Protein AF-A0AAV7EQZ8-F1 (afdb_monomer)

InterPro domains:
  IPR029159 Ribosome biogenesis protein C1orf109-like [PF15011] (2-193)
  IPR038985 OPENER-like [PTHR37904] (1-195)

Structure (mmCIF, N/CA/C/O backbone):
data_AF-A0AAV7EQZ8-F1
#
_entry.id   AF-A0AAV7EQZ8-F1
#
loop_
_atom_site.group_PDB
_atom_site.id
_atom_site.type_symbol
_atom_site.label_atom_id
_atom_site.label_alt_id
_atom_site.label_comp_id
_atom_site.label_asym_id
_atom_site.label_entity_id
_atom_site.label_seq_id
_atom_site.pdbx_PDB_ins_code
_atom_site.Cartn_x
_atom_site.Cartn_y
_atom_site.Cartn_z
_atom_site.occupancy
_atom_site.B_iso_or_equiv
_atom_site.auth_seq_id
_atom_site.auth_comp_id
_atom_site.auth_asym_id
_atom_site.auth_atom_id
_atom_site.pdbx_PDB_model_num
ATOM 1 N N . MET A 1 1 ? -20.258 2.803 28.885 1.00 78.12 1 MET A N 1
ATOM 2 C CA . MET A 1 1 ? -20.014 1.928 27.714 1.00 78.12 1 MET A CA 1
ATOM 3 C C . MET A 1 1 ? -20.169 2.683 26.400 1.00 78.12 1 MET A C 1
ATOM 5 O O . MET A 1 1 ? -19.216 2.752 25.640 1.00 78.12 1 MET A O 1
ATOM 9 N N . GLU A 1 2 ? -21.309 3.331 26.161 1.00 81.81 2 GLU A N 1
ATOM 10 C CA . GLU A 1 2 ? -21.593 4.059 24.914 1.00 81.81 2 GLU A CA 1
ATOM 11 C C . GLU A 1 2 ? -20.578 5.158 24.553 1.00 81.81 2 GLU A C 1
ATOM 13 O O . GLU A 1 2 ? -20.116 5.216 23.419 1.00 81.81 2 GLU A O 1
ATOM 18 N N . ALA A 1 3 ? -20.146 5.978 25.518 1.00 85.88 3 ALA A N 1
ATOM 19 C CA . ALA A 1 3 ? -19.122 7.000 25.273 1.00 85.88 3 ALA A CA 1
ATOM 20 C C . ALA A 1 3 ? -17.771 6.412 24.815 1.00 85.88 3 ALA A C 1
ATOM 22 O O . ALA A 1 3 ? -17.053 7.041 24.041 1.00 85.88 3 ALA A O 1
ATOM 23 N N . MET A 1 4 ? -17.425 5.199 25.267 1.00 86.75 4 MET A N 1
ATOM 24 C CA . MET A 1 4 ? -16.210 4.504 24.824 1.00 86.75 4 MET A CA 1
ATOM 25 C C . MET A 1 4 ? -16.363 4.007 23.387 1.00 86.75 4 MET A C 1
ATOM 27 O O . MET A 1 4 ? -15.468 4.220 22.576 1.00 86.75 4 MET A O 1
ATOM 31 N N . LEU A 1 5 ? -17.518 3.425 23.052 1.00 88.94 5 LEU A N 1
ATOM 32 C CA . LEU A 1 5 ? -17.816 2.974 21.692 1.00 88.94 5 LEU A CA 1
ATOM 33 C C . LEU A 1 5 ? -17.789 4.133 20.690 1.00 88.94 5 LEU A C 1
ATOM 35 O O . LEU A 1 5 ? -17.145 4.008 19.653 1.00 88.94 5 LEU A O 1
ATOM 39 N N . LYS A 1 6 ? -18.365 5.294 21.032 1.00 91.00 6 LYS A N 1
ATOM 40 C CA . LYS A 1 6 ? -18.286 6.501 20.188 1.00 91.00 6 LYS A CA 1
ATOM 41 C C . LYS A 1 6 ? -16.841 6.947 19.935 1.00 91.00 6 LYS A C 1
ATOM 43 O O . LYS A 1 6 ? -16.497 7.325 18.819 1.00 91.00 6 LYS A O 1
ATOM 48 N N . LYS A 1 7 ? -15.965 6.861 20.945 1.00 92.19 7 LYS A N 1
ATOM 49 C CA . LYS A 1 7 ? -14.531 7.162 20.779 1.00 92.19 7 LYS A CA 1
ATOM 50 C C . LYS A 1 7 ? -13.831 6.169 19.850 1.00 92.19 7 LYS A C 1
ATOM 52 O O . LYS A 1 7 ? -13.013 6.592 19.037 1.00 92.19 7 LYS A O 1
ATOM 57 N N . PHE A 1 8 ? -14.149 4.878 19.941 1.00 93.81 8 PHE A N 1
ATOM 58 C CA . PHE A 1 8 ? -13.626 3.886 18.998 1.00 93.81 8 PHE A CA 1
ATOM 59 C C . PHE A 1 8 ? -14.150 4.129 17.585 1.00 93.81 8 PHE A C 1
ATOM 61 O O . PHE A 1 8 ? -13.352 4.190 16.660 1.00 93.81 8 PHE A O 1
ATOM 68 N N . GLN A 1 9 ? -15.446 4.377 17.407 1.00 94.25 9 GLN A N 1
ATOM 69 C CA . GLN A 1 9 ? -16.013 4.732 16.105 1.00 94.25 9 GLN A CA 1
ATOM 70 C C . GLN A 1 9 ? -15.302 5.939 15.477 1.00 94.25 9 GLN A C 1
ATOM 72 O O . GLN A 1 9 ? -14.973 5.900 14.295 1.00 94.25 9 GLN A O 1
ATOM 77 N N . GLN A 1 10 ? -14.975 6.974 16.257 1.00 95.50 10 GLN A N 1
ATOM 78 C CA . GLN A 1 10 ? -14.187 8.101 15.748 1.00 95.50 10 GLN A CA 1
ATOM 79 C C . GLN A 1 10 ? -12.792 7.671 15.269 1.00 95.50 10 GLN A C 1
ATOM 81 O O . GLN A 1 10 ? -12.349 8.099 14.208 1.00 95.50 10 GLN A O 1
ATOM 86 N N . LYS A 1 11 ? -12.113 6.791 16.014 1.00 96.44 11 LYS A N 1
ATOM 87 C CA . LYS A 1 11 ? -10.819 6.223 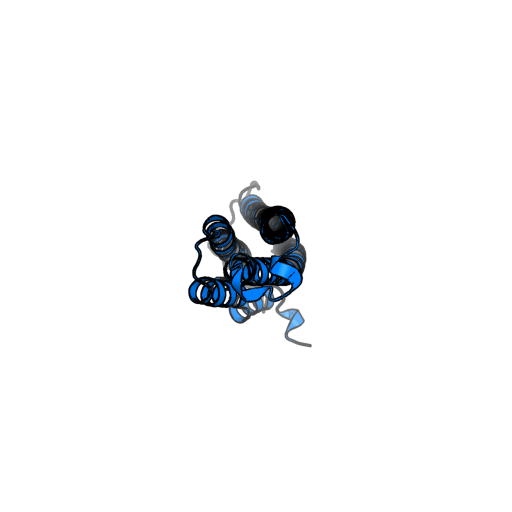15.604 1.00 96.44 11 LYS A CA 1
ATOM 88 C C . LYS A 1 11 ? -10.922 5.426 14.304 1.00 96.44 11 LYS A C 1
ATOM 90 O O . LYS A 1 11 ? -10.053 5.563 13.452 1.00 96.44 11 LYS A O 1
ATOM 95 N N . TYR A 1 12 ? -11.987 4.648 14.128 1.00 97.44 12 TYR A N 1
ATOM 96 C CA . TYR A 1 12 ? -12.233 3.914 12.886 1.00 97.44 12 TYR A CA 1
ATOM 97 C C . TYR A 1 12 ? -12.549 4.832 11.702 1.00 97.44 12 TYR A C 1
ATOM 99 O O . TYR A 1 12 ? -12.144 4.520 10.587 1.00 97.44 12 TYR A O 1
ATOM 107 N N . ARG A 1 13 ? -13.211 5.978 11.917 1.00 96.88 13 ARG A N 1
ATOM 108 C CA . ARG A 1 13 ? -13.387 6.990 10.858 1.00 96.88 13 ARG A CA 1
ATOM 109 C C . ARG A 1 13 ? -12.034 7.516 10.379 1.00 96.88 13 ARG A C 1
ATOM 111 O O . ARG A 1 13 ? -11.777 7.500 9.183 1.00 96.88 13 ARG A O 1
ATOM 118 N N . THR A 1 14 ? -11.140 7.865 11.305 1.00 97.56 14 THR A N 1
ATOM 119 C CA . THR A 1 14 ? -9.769 8.273 10.957 1.00 97.56 14 THR A CA 1
ATOM 120 C C . THR A 1 14 ? -8.987 7.141 10.285 1.00 97.56 14 THR A C 1
ATOM 122 O O . THR A 1 14 ? -8.304 7.381 9.299 1.00 97.56 14 THR A O 1
ATOM 125 N N . ALA A 1 15 ? -9.120 5.893 10.750 1.00 97.62 15 ALA A N 1
ATOM 126 C CA . ALA A 1 15 ? -8.489 4.750 10.088 1.00 97.62 15 ALA A CA 1
ATOM 127 C C . ALA A 1 15 ? -8.983 4.588 8.639 1.00 97.62 15 ALA A C 1
ATOM 129 O O . ALA A 1 15 ? -8.170 4.387 7.745 1.00 97.62 15 ALA A O 1
ATOM 130 N N . ARG A 1 16 ? -10.290 4.753 8.385 1.00 97.31 16 ARG A N 1
ATOM 131 C CA . ARG A 1 16 ? -10.865 4.723 7.030 1.00 97.31 16 ARG A CA 1
ATOM 132 C C . ARG A 1 16 ? -10.288 5.821 6.134 1.00 97.31 16 ARG A C 1
ATOM 134 O O . ARG A 1 16 ? -10.002 5.560 4.974 1.00 97.31 16 ARG A O 1
ATOM 141 N N . GLU A 1 17 ? -10.084 7.029 6.655 1.00 97.81 17 GLU A N 1
ATOM 142 C CA . GLU A 1 17 ? -9.442 8.116 5.900 1.00 97.81 17 GLU A CA 1
ATOM 143 C C . GLU A 1 17 ? -8.003 7.764 5.497 1.00 97.81 17 GLU A C 1
ATOM 145 O O . GLU A 1 17 ? -7.608 8.002 4.356 1.00 97.81 17 GLU A O 1
ATOM 150 N N . GLU A 1 18 ? -7.227 7.158 6.399 1.00 98.19 18 GLU A N 1
ATOM 151 C CA . GLU A 1 18 ? -5.872 6.696 6.076 1.00 98.19 18 GLU A CA 1
ATOM 152 C C . GLU A 1 18 ? -5.881 5.554 5.050 1.00 98.19 18 GLU A C 1
ATOM 154 O O . GLU A 1 18 ? -5.012 5.500 4.185 1.00 98.19 18 GLU A O 1
ATOM 159 N N . MET A 1 19 ? -6.885 4.676 5.089 1.00 96.75 19 MET A N 1
ATOM 160 C CA . MET A 1 19 ? -7.063 3.615 4.091 1.00 96.75 19 MET A CA 1
ATOM 161 C C . MET A 1 19 ? -7.460 4.165 2.715 1.00 96.75 19 MET A C 1
ATOM 163 O O . MET A 1 19 ? -6.956 3.699 1.701 1.00 96.75 19 MET A O 1
ATOM 167 N N . ASN A 1 20 ? -8.274 5.217 2.653 1.00 97.38 20 ASN A N 1
ATOM 168 C CA . ASN A 1 20 ? -8.563 5.876 1.377 1.00 97.38 20 ASN A CA 1
ATOM 169 C C . ASN A 1 20 ? -7.283 6.467 0.757 1.00 97.38 20 ASN A C 1
ATOM 171 O O . ASN A 1 20 ? -7.032 6.310 -0.435 1.00 97.38 20 ASN A O 1
ATOM 175 N N . ARG A 1 21 ? -6.422 7.087 1.578 1.00 98.19 21 ARG A N 1
ATOM 176 C CA . ARG A 1 21 ? -5.098 7.556 1.128 1.00 98.19 21 ARG A CA 1
ATOM 177 C C . ARG A 1 21 ? -4.193 6.403 0.702 1.00 98.19 21 ARG A C 1
ATOM 179 O O . ARG A 1 21 ? -3.374 6.568 -0.199 1.00 98.19 21 ARG A O 1
ATOM 186 N N . TRP A 1 22 ? -4.317 5.244 1.345 1.00 98.50 22 TRP A N 1
ATOM 187 C CA . TRP A 1 22 ? -3.591 4.043 0.945 1.00 98.50 22 TRP A CA 1
ATOM 188 C C . TRP A 1 22 ? -3.954 3.636 -0.484 1.00 98.50 22 TRP A C 1
ATOM 190 O O . TRP A 1 22 ? -3.052 3.378 -1.277 1.00 98.50 22 TRP A O 1
ATOM 200 N N . ASP A 1 23 ? -5.239 3.644 -0.841 1.00 97.69 23 ASP A N 1
ATOM 201 C CA . ASP A 1 23 ? -5.707 3.292 -2.188 1.00 97.69 23 ASP A CA 1
ATOM 202 C C . ASP A 1 23 ? -5.213 4.276 -3.267 1.00 97.69 23 ASP A C 1
ATOM 204 O O . ASP A 1 23 ? -4.831 3.875 -4.376 1.00 97.69 23 ASP A O 1
ATOM 208 N N . GLU A 1 24 ? -5.144 5.568 -2.933 1.00 98.06 24 GLU A N 1
ATOM 209 C CA . GLU A 1 24 ? -4.545 6.593 -3.797 1.00 98.06 24 GLU A CA 1
ATOM 210 C C . GLU A 1 24 ? -3.053 6.310 -4.042 1.00 98.06 24 GLU A C 1
ATOM 212 O O . GLU A 1 24 ? -2.596 6.269 -5.192 1.00 98.06 24 GLU A O 1
ATOM 217 N N . LEU A 1 25 ? -2.295 6.048 -2.969 1.00 98.38 25 LEU A N 1
ATOM 218 C CA . LEU A 1 25 ? -0.878 5.696 -3.062 1.00 98.38 25 LEU A CA 1
ATOM 219 C C . LEU A 1 25 ? -0.661 4.376 -3.803 1.00 98.38 25 LEU A C 1
ATOM 221 O O . LEU A 1 25 ? 0.289 4.274 -4.573 1.00 98.38 25 LEU A O 1
ATOM 225 N N . GLN A 1 26 ? -1.542 3.391 -3.627 1.00 98.12 26 GLN A N 1
ATOM 226 C CA . GLN A 1 26 ? -1.501 2.108 -4.327 1.00 98.12 26 GLN A CA 1
ATOM 227 C C . GLN A 1 26 ? -1.623 2.290 -5.835 1.00 98.12 26 GLN A C 1
ATOM 229 O O . GLN A 1 26 ? -0.812 1.759 -6.595 1.00 98.12 26 GLN A O 1
ATOM 234 N N . THR A 1 27 ? -2.576 3.105 -6.277 1.00 97.88 27 THR A N 1
ATOM 235 C CA . THR A 1 27 ? -2.748 3.407 -7.701 1.00 97.88 27 THR A CA 1
ATOM 236 C C . THR A 1 27 ? -1.502 4.082 -8.282 1.00 97.88 27 THR A C 1
ATOM 238 O O . THR A 1 27 ? -1.015 3.707 -9.354 1.00 97.88 27 THR A O 1
ATOM 241 N N . GLN A 1 28 ? -0.940 5.056 -7.560 1.00 97.88 28 GLN A N 1
ATOM 242 C CA . GLN A 1 28 ? 0.291 5.732 -7.966 1.00 97.88 28 GLN A CA 1
ATOM 243 C C . GLN A 1 28 ? 1.489 4.772 -8.008 1.00 97.88 28 GLN A C 1
ATOM 245 O O . GLN A 1 28 ? 2.266 4.799 -8.967 1.00 97.88 28 GLN A O 1
ATOM 250 N N . PHE A 1 29 ? 1.626 3.926 -6.991 1.00 98.06 29 PHE A N 1
ATOM 251 C CA . PHE A 1 29 ? 2.724 2.983 -6.833 1.00 98.06 29 PHE A CA 1
ATOM 252 C C . PHE A 1 29 ? 2.780 1.973 -7.978 1.00 98.06 29 PHE A C 1
ATOM 254 O O . PHE A 1 29 ? 3.826 1.816 -8.606 1.00 98.06 29 PHE A O 1
ATOM 261 N N . LEU A 1 30 ? 1.646 1.354 -8.323 1.00 97.69 30 LEU A N 1
ATOM 262 C CA . LEU A 1 30 ? 1.570 0.403 -9.437 1.00 97.69 30 LEU A CA 1
ATOM 263 C C . LEU A 1 30 ? 1.955 1.061 -10.768 1.00 97.69 30 LEU A C 1
ATOM 265 O O . LEU A 1 30 ? 2.727 0.501 -11.548 1.00 97.69 30 LEU A O 1
ATOM 269 N N . LYS A 1 31 ? 1.505 2.301 -11.002 1.00 97.06 31 LYS A N 1
ATOM 270 C CA . LYS A 1 31 ? 1.894 3.072 -12.190 1.00 97.06 31 LYS A CA 1
ATOM 271 C C . LYS A 1 31 ? 3.400 3.336 -12.233 1.00 97.06 31 LYS A C 1
ATOM 273 O O . LYS A 1 31 ? 4.018 3.173 -13.284 1.00 97.06 31 LYS A O 1
ATOM 278 N N . GLN A 1 32 ? 4.000 3.757 -11.119 1.00 95.75 32 GLN A N 1
ATOM 279 C CA . GLN A 1 32 ? 5.449 3.969 -11.032 1.00 95.75 32 GLN A CA 1
ATOM 280 C C . GLN A 1 32 ? 6.207 2.666 -11.299 1.00 95.75 32 GLN A C 1
ATOM 282 O O . GLN A 1 32 ? 7.146 2.664 -12.091 1.00 95.75 32 GLN A O 1
ATOM 287 N N . PHE A 1 33 ? 5.768 1.563 -10.693 1.00 95.19 33 PHE A N 1
ATOM 288 C CA . PHE A 1 33 ? 6.379 0.249 -10.850 1.00 95.19 33 PHE A CA 1
ATOM 289 C C . PHE A 1 33 ? 6.347 -0.222 -12.312 1.00 95.19 33 PHE A C 1
ATOM 291 O O . PHE A 1 33 ? 7.383 -0.590 -12.867 1.00 95.19 33 PHE A O 1
ATOM 298 N N . MET A 1 34 ? 5.192 -0.125 -12.979 1.00 94.12 34 MET A N 1
ATOM 299 C CA . MET A 1 34 ? 5.060 -0.480 -14.398 1.00 94.12 34 MET A CA 1
ATOM 300 C C . MET A 1 34 ? 5.885 0.411 -15.319 1.00 94.12 34 MET A C 1
ATOM 302 O O . MET A 1 34 ? 6.477 -0.074 -16.285 1.00 94.12 34 MET A O 1
ATOM 306 N N . ASN A 1 35 ? 5.965 1.709 -15.025 1.00 94.31 35 ASN A N 1
ATOM 307 C CA . ASN A 1 35 ? 6.809 2.618 -15.792 1.00 94.31 35 ASN A CA 1
ATOM 308 C C . ASN A 1 35 ? 8.292 2.254 -15.649 1.00 94.31 35 ASN A C 1
ATOM 310 O O . ASN A 1 35 ? 9.016 2.252 -16.645 1.00 94.31 35 ASN A O 1
ATOM 314 N N . THR A 1 36 ? 8.735 1.903 -14.439 1.00 93.69 36 THR A N 1
ATOM 315 C CA . THR A 1 36 ? 10.098 1.418 -14.188 1.00 93.69 36 THR A CA 1
ATOM 316 C C . THR A 1 36 ? 10.380 0.147 -14.980 1.00 93.69 36 THR A C 1
ATOM 318 O O . THR A 1 36 ? 11.377 0.097 -15.700 1.00 93.69 36 THR A O 1
ATOM 321 N N . LEU A 1 37 ? 9.471 -0.832 -14.934 1.00 92.44 37 LEU A N 1
ATOM 322 C CA . LEU A 1 37 ? 9.559 -2.054 -15.733 1.00 92.44 37 LEU A CA 1
ATOM 323 C C . LEU A 1 37 ? 9.701 -1.738 -17.231 1.00 92.44 37 LEU A C 1
ATOM 325 O O . LEU A 1 37 ? 10.649 -2.188 -17.867 1.00 92.44 37 LEU A O 1
ATOM 329 N N . SER A 1 38 ? 8.822 -0.897 -17.781 1.00 92.75 38 SER A N 1
ATOM 330 C CA . SER A 1 38 ? 8.849 -0.522 -19.201 1.00 92.75 38 SER A CA 1
ATOM 331 C C . SER A 1 38 ? 10.154 0.165 -19.619 1.00 92.75 38 SER A C 1
ATOM 333 O O . SER A 1 38 ? 10.611 0.014 -20.755 1.00 92.75 38 SER A O 1
ATOM 335 N N . VAL A 1 39 ? 10.779 0.949 -18.735 1.00 93.31 39 VAL A N 1
ATOM 336 C CA . VAL A 1 39 ? 12.101 1.517 -19.021 1.00 93.31 39 VAL A CA 1
ATOM 337 C C . VAL A 1 39 ? 13.171 0.426 -19.010 1.00 93.31 39 VAL A C 1
ATOM 339 O O . VAL A 1 39 ? 13.931 0.348 -19.973 1.00 93.31 39 VAL A O 1
ATOM 342 N N . ILE A 1 40 ? 13.203 -0.435 -17.985 1.00 91.38 40 ILE A N 1
ATOM 343 C CA . ILE A 1 40 ? 14.183 -1.528 -17.868 1.00 91.38 40 ILE A CA 1
ATOM 344 C C . ILE A 1 40 ? 14.125 -2.453 -19.091 1.00 91.38 40 ILE A C 1
ATOM 346 O O . ILE A 1 40 ? 15.163 -2.748 -19.678 1.00 91.38 40 ILE A O 1
ATOM 350 N N . GLU A 1 41 ? 12.929 -2.841 -19.538 1.00 91.12 41 GLU A N 1
ATOM 351 C CA . GLU A 1 41 ? 12.744 -3.718 -20.705 1.00 91.12 41 GLU A CA 1
ATOM 352 C C . GLU A 1 41 ? 13.255 -3.118 -22.017 1.00 91.12 41 GLU A C 1
ATOM 354 O O . GLU A 1 41 ? 13.654 -3.850 -22.923 1.00 91.12 41 GLU A O 1
ATOM 359 N N . ARG A 1 42 ? 13.267 -1.787 -22.139 1.00 91.25 42 ARG A N 1
ATOM 360 C CA . ARG A 1 42 ? 13.768 -1.104 -23.338 1.00 91.25 42 ARG A CA 1
ATOM 361 C C . ARG A 1 42 ? 15.285 -0.964 -23.352 1.00 91.25 42 ARG A C 1
ATOM 363 O O . ARG A 1 42 ? 15.846 -0.758 -24.427 1.00 91.25 42 ARG A O 1
ATOM 370 N N . LEU A 1 43 ? 15.959 -1.074 -22.204 1.00 91.69 43 LEU A N 1
ATOM 371 C CA . LEU A 1 43 ? 17.410 -0.875 -22.120 1.00 91.69 43 LEU A CA 1
ATOM 372 C C . LEU A 1 43 ? 18.208 -1.811 -23.039 1.00 91.69 43 LEU A C 1
ATOM 374 O O . LEU A 1 43 ? 19.078 -1.295 -23.740 1.00 91.69 43 LEU A O 1
ATOM 378 N N . PRO A 1 44 ? 17.934 -3.131 -23.119 1.00 90.00 44 PRO A N 1
ATOM 379 C CA . PRO A 1 44 ? 18.682 -4.017 -24.010 1.00 90.00 44 PRO A CA 1
ATOM 380 C C . PRO A 1 44 ? 18.506 -3.641 -25.485 1.00 90.00 44 PRO A C 1
ATOM 382 O O . PRO A 1 44 ? 19.478 -3.598 -26.233 1.00 90.00 44 PRO A O 1
ATOM 385 N N . VAL A 1 45 ? 17.278 -3.292 -25.885 1.00 91.06 45 VAL A N 1
ATOM 386 C CA . VAL A 1 45 ? 16.951 -2.893 -27.264 1.00 91.06 45 VAL A CA 1
ATOM 387 C C . VAL A 1 45 ? 17.666 -1.596 -27.636 1.00 91.06 45 VAL A C 1
ATOM 389 O O . VAL A 1 45 ? 18.254 -1.498 -28.710 1.00 91.06 45 VAL A O 1
ATOM 392 N N . LEU A 1 46 ? 17.663 -0.611 -26.736 1.00 91.75 46 LEU A N 1
ATOM 393 C CA . LEU A 1 46 ? 18.371 0.652 -26.934 1.00 91.75 46 LEU A CA 1
ATOM 394 C C . LEU A 1 46 ? 19.895 0.487 -26.840 1.00 91.75 46 LEU A C 1
ATOM 396 O O . LEU A 1 46 ? 20.628 1.277 -27.424 1.00 91.75 46 LEU A O 1
ATOM 400 N N . GLY A 1 47 ? 20.399 -0.519 -26.132 1.00 90.12 47 GLY A N 1
ATOM 401 C CA . GLY A 1 47 ? 21.831 -0.808 -26.070 1.00 90.12 47 GLY A CA 1
ATOM 402 C C . GLY A 1 47 ? 22.389 -1.412 -27.359 1.00 90.12 47 GLY A C 1
ATOM 403 O O . GLY A 1 47 ? 23.570 -1.227 -27.659 1.00 90.12 47 GLY A O 1
ATOM 404 N N . ASP A 1 48 ? 21.556 -2.100 -28.140 1.00 91.50 48 ASP A N 1
ATOM 405 C CA . ASP A 1 48 ? 21.986 -2.770 -29.364 1.00 91.50 48 ASP A CA 1
ATOM 406 C C . ASP A 1 48 ? 22.039 -1.805 -30.560 1.00 91.50 48 ASP A C 1
ATOM 408 O O . ASP A 1 48 ? 21.025 -1.349 -31.092 1.00 91.50 48 ASP A O 1
ATOM 412 N N . LYS A 1 49 ? 23.265 -1.526 -31.018 1.00 86.44 49 LYS A N 1
ATOM 413 C CA . LYS A 1 49 ? 23.560 -0.644 -32.157 1.00 86.44 49 LYS A CA 1
ATOM 414 C C . LYS A 1 49 ? 22.917 -1.110 -33.469 1.00 86.44 49 LYS A C 1
ATOM 416 O O . LYS A 1 49 ? 22.685 -0.275 -34.344 1.00 86.44 49 LYS A O 1
ATOM 421 N N . ASN A 1 50 ? 22.595 -2.396 -33.604 1.00 89.50 50 ASN A N 1
ATOM 422 C CA . ASN A 1 50 ? 21.953 -2.934 -34.803 1.00 89.50 50 ASN A CA 1
ATOM 423 C C . ASN A 1 50 ? 20.513 -2.427 -34.972 1.00 89.50 50 ASN A C 1
ATOM 425 O O . ASN A 1 50 ? 20.029 -2.322 -36.097 1.00 89.50 50 ASN A O 1
ATOM 429 N N . ASN A 1 51 ? 19.862 -2.009 -33.882 1.00 90.94 51 ASN A N 1
ATOM 430 C CA . ASN A 1 51 ? 18.483 -1.513 -33.903 1.00 90.94 51 ASN A CA 1
ATOM 431 C C . ASN A 1 51 ? 18.339 -0.086 -34.462 1.00 90.94 51 ASN A C 1
ATOM 433 O O . ASN A 1 51 ? 17.227 0.426 -34.570 1.00 90.94 51 ASN A O 1
ATOM 437 N N . TYR A 1 52 ? 19.444 0.574 -34.823 1.00 89.25 52 TYR A N 1
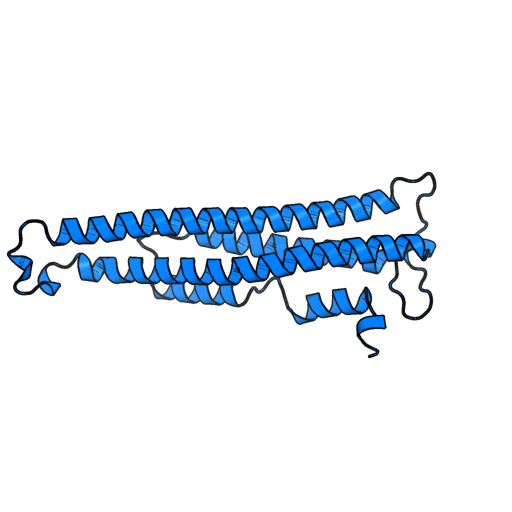ATOM 438 C CA . TYR A 1 52 ? 19.455 1.995 -35.181 1.00 89.25 52 TYR A CA 1
ATOM 439 C C . TYR A 1 52 ? 19.452 2.278 -36.687 1.00 89.25 52 TYR A C 1
ATOM 441 O O . TYR A 1 52 ? 19.224 3.421 -37.088 1.00 89.25 52 TYR A O 1
ATOM 449 N N . GLY A 1 53 ? 19.709 1.279 -37.538 1.00 89.06 53 GLY A N 1
ATOM 450 C CA . GLY A 1 53 ? 19.756 1.461 -38.992 1.00 89.06 53 GLY A CA 1
ATOM 451 C C . GLY A 1 53 ? 20.633 2.653 -39.407 1.00 89.06 53 GLY A C 1
ATOM 452 O O . GLY A 1 53 ? 21.794 2.758 -39.015 1.00 89.06 53 GLY A O 1
ATOM 453 N N . GLY A 1 54 ? 20.068 3.598 -40.166 1.00 88.81 54 GLY A N 1
ATOM 454 C CA . GLY A 1 54 ? 20.775 4.811 -40.599 1.00 88.81 54 GLY A CA 1
ATOM 455 C C . GLY A 1 54 ? 21.271 5.711 -39.456 1.00 88.81 54 GLY A C 1
ATOM 456 O O . GLY A 1 54 ? 22.277 6.401 -39.627 1.00 88.81 54 GLY A O 1
ATOM 457 N N . LEU A 1 55 ? 20.628 5.663 -38.280 1.00 87.94 55 LEU A N 1
ATOM 458 C CA . LEU A 1 55 ? 21.023 6.436 -37.097 1.00 87.94 55 LEU A CA 1
ATOM 459 C C . LEU A 1 55 ? 22.306 5.906 -36.448 1.00 87.94 55 LEU A C 1
ATOM 461 O O . LEU A 1 55 ? 22.944 6.647 -35.709 1.00 87.94 55 LEU A O 1
ATOM 465 N N . ALA A 1 56 ? 22.741 4.677 -36.758 1.00 87.06 56 ALA A N 1
ATOM 466 C CA . ALA A 1 56 ? 23.991 4.117 -36.235 1.00 87.06 56 ALA A CA 1
ATOM 467 C C . ALA A 1 56 ? 25.232 4.944 -36.630 1.00 87.06 56 ALA A C 1
ATOM 469 O O . ALA A 1 56 ? 26.274 4.849 -35.984 1.00 87.06 56 ALA A O 1
ATOM 470 N N . LYS A 1 57 ? 25.119 5.776 -37.677 1.00 87.88 57 LYS A N 1
ATOM 471 C CA . LYS A 1 57 ? 26.168 6.701 -38.130 1.00 87.88 57 LYS A CA 1
ATOM 472 C C . LYS A 1 57 ? 26.285 7.960 -37.267 1.00 87.88 57 LYS A C 1
ATOM 474 O O . LYS A 1 57 ? 27.278 8.671 -37.388 1.00 87.88 57 LYS A O 1
ATOM 479 N N . VAL A 1 58 ? 25.292 8.257 -36.425 1.00 90.75 58 VAL A N 1
ATOM 480 C CA . VAL A 1 58 ? 25.308 9.415 -35.525 1.00 90.75 58 VAL A CA 1
ATOM 481 C C . VAL A 1 58 ? 26.229 9.107 -34.337 1.00 90.75 58 VAL A C 1
ATOM 483 O O . VAL A 1 58 ? 25.931 8.194 -33.558 1.00 90.75 58 VAL A O 1
ATOM 486 N N . PRO A 1 59 ? 27.341 9.845 -34.155 1.00 89.88 59 PRO A N 1
ATOM 487 C CA . PRO A 1 59 ? 28.269 9.582 -33.062 1.00 89.88 59 PRO A CA 1
ATOM 488 C C . PRO A 1 59 ? 27.583 9.696 -31.698 1.00 89.88 59 PRO A C 1
ATOM 490 O O . PRO A 1 59 ? 26.912 10.681 -31.403 1.00 89.88 59 PRO A O 1
ATOM 493 N N . GLY A 1 60 ? 27.753 8.678 -30.851 1.00 90.31 60 GLY A N 1
ATOM 494 C CA . GLY A 1 60 ? 27.280 8.703 -29.464 1.00 90.31 60 GLY A CA 1
ATOM 495 C C . GLY A 1 60 ? 25.770 8.522 -29.253 1.00 90.31 60 GLY A C 1
ATOM 496 O O . GLY A 1 60 ? 25.339 8.575 -28.103 1.00 90.31 60 GLY A O 1
ATOM 497 N N . ILE A 1 61 ? 24.973 8.257 -30.299 1.00 90.62 61 ILE A N 1
ATOM 498 C CA . ILE A 1 61 ? 23.503 8.140 -30.198 1.00 90.62 61 ILE A CA 1
ATOM 499 C C . ILE A 1 61 ? 23.043 7.122 -29.142 1.00 90.62 61 ILE A C 1
ATOM 501 O O . ILE A 1 61 ? 22.177 7.426 -28.324 1.00 90.62 61 ILE A O 1
ATOM 505 N N . THR A 1 62 ? 23.675 5.946 -29.096 1.00 92.00 62 THR A N 1
ATOM 506 C CA . THR A 1 62 ? 23.381 4.891 -28.114 1.00 92.00 62 THR A CA 1
ATOM 507 C C . THR A 1 62 ? 23.619 5.376 -26.685 1.00 92.00 62 THR A C 1
ATOM 509 O O . THR A 1 62 ? 22.754 5.226 -25.828 1.00 92.00 62 THR A O 1
ATOM 512 N N . ASN A 1 63 ? 24.766 6.014 -26.432 1.00 92.50 63 ASN A N 1
ATOM 513 C CA . ASN A 1 63 ? 25.117 6.511 -25.100 1.00 92.50 63 ASN A CA 1
ATOM 514 C C . ASN A 1 63 ? 24.172 7.633 -24.660 1.00 92.50 63 ASN A C 1
ATOM 516 O O . ASN A 1 63 ? 23.752 7.657 -23.507 1.00 92.50 63 ASN A O 1
ATOM 520 N N . ALA A 1 64 ? 23.800 8.531 -25.577 1.00 93.25 64 ALA A N 1
ATOM 521 C CA . ALA A 1 64 ? 22.853 9.604 -25.295 1.00 93.25 64 ALA A CA 1
ATOM 522 C C . ALA A 1 64 ? 21.469 9.054 -24.908 1.00 93.25 64 ALA A C 1
ATOM 524 O O . ALA A 1 64 ? 20.883 9.492 -23.918 1.00 93.25 64 ALA A O 1
ATOM 525 N N . LEU A 1 65 ? 20.961 8.060 -25.645 1.00 93.44 65 LEU A N 1
ATOM 526 C CA . LEU A 1 65 ? 19.661 7.447 -25.364 1.00 93.44 65 LEU A CA 1
ATOM 527 C C . LEU A 1 65 ? 19.661 6.646 -24.065 1.00 93.44 65 LEU A C 1
ATOM 529 O O . LEU A 1 65 ? 18.748 6.814 -23.257 1.00 93.44 65 LEU A O 1
ATOM 533 N N . LEU A 1 66 ? 20.685 5.821 -23.831 1.00 94.12 66 LEU A N 1
ATOM 534 C CA . LEU A 1 66 ? 20.835 5.104 -22.565 1.00 94.12 66 LEU A CA 1
ATOM 535 C C . LEU A 1 66 ? 20.946 6.081 -21.391 1.00 94.12 66 LEU A C 1
ATOM 537 O O . LEU A 1 66 ? 20.271 5.884 -20.384 1.00 94.12 66 LEU A O 1
ATOM 541 N N . GLY A 1 67 ? 21.701 7.173 -21.545 1.00 95.06 67 GLY A N 1
ATOM 542 C CA . GLY A 1 67 ? 21.781 8.246 -20.553 1.00 95.06 67 GLY A CA 1
ATOM 543 C C . GLY A 1 67 ? 20.407 8.823 -20.209 1.00 95.06 67 GLY A C 1
ATOM 544 O O . GLY A 1 67 ? 20.054 8.916 -19.035 1.00 95.06 67 GLY A O 1
ATOM 545 N N . LYS A 1 68 ? 19.566 9.103 -21.215 1.00 95.62 68 LYS A N 1
ATOM 546 C CA . 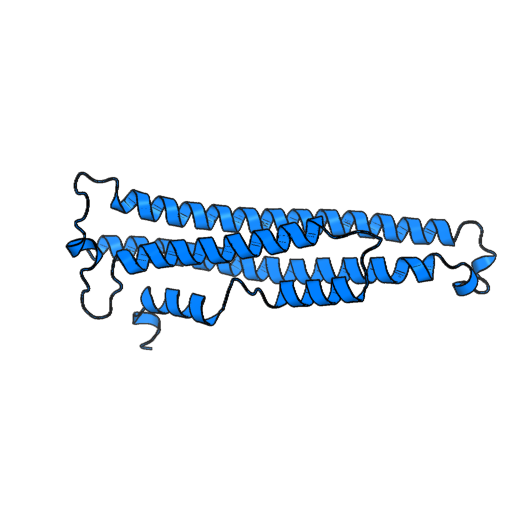LYS A 1 68 ? 18.187 9.563 -20.981 1.00 95.62 68 LYS A CA 1
ATOM 547 C C . LYS A 1 68 ? 17.297 8.533 -20.294 1.00 95.62 68 LYS A C 1
ATOM 549 O O . LYS A 1 68 ? 16.467 8.919 -19.470 1.00 95.62 68 LYS A O 1
ATOM 554 N N . GLN A 1 69 ? 17.466 7.242 -20.578 1.00 95.31 69 GLN A N 1
ATOM 555 C CA . GLN A 1 69 ? 16.745 6.202 -19.839 1.00 95.31 69 GLN A CA 1
ATOM 556 C C . GLN A 1 69 ? 17.216 6.112 -18.382 1.00 95.31 69 GLN A C 1
ATOM 558 O O . GLN A 1 69 ? 16.376 5.979 -17.496 1.00 95.31 69 GLN A O 1
ATOM 563 N N . MET A 1 70 ? 18.518 6.256 -18.112 1.00 95.00 70 MET A N 1
ATOM 564 C CA . MET A 1 70 ? 19.055 6.280 -16.743 1.00 95.00 70 MET A CA 1
ATOM 565 C C . MET A 1 70 ? 18.518 7.474 -15.941 1.00 95.00 70 MET A C 1
ATOM 567 O O . MET A 1 70 ? 18.009 7.277 -14.841 1.00 95.00 70 MET A O 1
ATOM 571 N N . GLU A 1 71 ? 18.510 8.683 -16.517 1.00 95.94 71 GLU A N 1
ATOM 572 C CA . GLU A 1 71 ? 17.888 9.872 -15.901 1.00 95.94 71 GLU A CA 1
ATOM 573 C C . GLU A 1 71 ? 16.384 9.667 -15.622 1.00 95.94 71 GLU A C 1
ATOM 575 O O . GLU A 1 71 ? 15.813 10.218 -14.677 1.00 95.94 71 GLU A O 1
ATOM 580 N N . SER A 1 72 ? 15.686 8.919 -16.483 1.00 95.25 72 SER A N 1
ATOM 581 C CA . SER A 1 72 ? 14.277 8.578 -16.267 1.00 95.25 72 SER A CA 1
ATOM 582 C C . SER A 1 72 ? 14.110 7.572 -15.130 1.00 95.25 72 SER A C 1
ATOM 584 O O . SER A 1 72 ? 13.211 7.741 -14.308 1.00 95.25 72 SER A O 1
ATOM 586 N N . LEU A 1 73 ? 14.957 6.542 -15.070 1.00 94.38 73 LEU A N 1
ATOM 587 C CA . LEU A 1 73 ? 14.928 5.537 -14.008 1.00 94.38 73 LEU A CA 1
ATOM 588 C C . LEU A 1 73 ? 15.218 6.149 -12.648 1.00 94.38 73 LEU A C 1
ATOM 590 O O . LEU A 1 73 ? 14.484 5.872 -11.709 1.00 94.38 73 LEU A O 1
ATOM 594 N N . GLU A 1 74 ? 16.226 7.011 -12.543 1.00 94.50 74 GLU A N 1
ATOM 595 C CA . GLU A 1 74 ? 16.561 7.689 -11.290 1.00 94.50 74 GLU A CA 1
ATOM 596 C C . GLU A 1 74 ? 15.356 8.462 -10.734 1.00 94.50 74 GLU A C 1
ATOM 598 O O . GLU A 1 74 ? 14.988 8.306 -9.568 1.00 94.50 74 GLU A O 1
ATOM 603 N N . ARG A 1 75 ? 14.659 9.213 -11.596 1.00 96.50 75 ARG A N 1
ATOM 604 C CA . ARG A 1 75 ? 13.432 9.931 -11.220 1.00 96.50 75 ARG A CA 1
ATOM 605 C C . ARG A 1 75 ? 12.298 8.992 -10.812 1.00 96.50 75 ARG A C 1
ATOM 607 O O . ARG A 1 75 ? 11.578 9.293 -9.860 1.00 96.50 75 ARG A O 1
ATOM 614 N N . LEU A 1 76 ? 12.131 7.868 -11.508 1.00 95.19 76 LEU A N 1
ATOM 615 C CA . LEU A 1 76 ? 11.111 6.870 -11.180 1.00 95.19 76 LEU A CA 1
ATOM 616 C C . LEU A 1 76 ? 11.397 6.188 -9.837 1.00 95.19 76 LEU A C 1
ATOM 618 O O . LEU A 1 76 ? 10.491 6.099 -9.012 1.00 95.19 76 LEU A O 1
ATOM 622 N N . PHE A 1 77 ? 12.640 5.773 -9.583 1.00 93.81 77 PHE A N 1
ATOM 623 C CA . PHE A 1 77 ? 13.054 5.187 -8.306 1.00 93.81 77 PHE A CA 1
ATOM 624 C C . PHE A 1 77 ? 12.900 6.175 -7.155 1.00 93.81 77 PHE A C 1
ATOM 626 O O . PHE A 1 77 ? 12.341 5.819 -6.118 1.00 93.81 77 PHE A O 1
ATOM 633 N N . TYR A 1 78 ? 13.319 7.427 -7.349 1.00 95.50 78 TYR A N 1
ATOM 634 C CA . TYR A 1 78 ? 13.110 8.480 -6.361 1.00 95.50 78 TYR A CA 1
ATOM 635 C C . TYR A 1 78 ? 11.619 8.657 -6.041 1.00 95.50 78 TYR A C 1
ATOM 637 O O . TYR A 1 78 ? 11.220 8.623 -4.878 1.00 95.50 78 TYR A O 1
ATOM 645 N N . SER A 1 79 ? 10.777 8.774 -7.073 1.00 96.25 79 SER A N 1
ATOM 646 C CA . SER A 1 79 ? 9.329 8.936 -6.915 1.00 96.25 79 SER A CA 1
ATOM 647 C C . SER A 1 79 ? 8.679 7.737 -6.215 1.00 96.25 79 SER A C 1
ATOM 649 O O . SER A 1 79 ? 7.832 7.920 -5.343 1.00 96.25 79 SER A O 1
ATOM 651 N N . MET A 1 80 ? 9.102 6.519 -6.550 1.00 96.12 80 MET A N 1
ATOM 652 C CA . MET A 1 80 ? 8.617 5.289 -5.926 1.00 96.12 80 MET A CA 1
ATOM 653 C C . MET A 1 80 ? 9.016 5.207 -4.449 1.00 96.12 80 MET A C 1
ATOM 655 O O . MET A 1 80 ? 8.200 4.834 -3.609 1.00 96.12 80 MET A O 1
ATOM 659 N N . ASN A 1 81 ? 10.237 5.625 -4.108 1.00 96.12 81 ASN A N 1
ATOM 660 C CA . ASN A 1 81 ? 10.697 5.690 -2.724 1.00 96.12 81 ASN A CA 1
ATOM 661 C C . ASN A 1 81 ? 9.894 6.709 -1.894 1.00 96.12 81 ASN A C 1
ATOM 663 O O . ASN A 1 81 ? 9.559 6.441 -0.741 1.00 96.12 81 ASN A O 1
ATOM 667 N N . GLU A 1 82 ? 9.520 7.854 -2.473 1.00 97.94 82 GLU A N 1
ATOM 668 C CA . GLU A 1 82 ? 8.609 8.801 -1.813 1.00 97.94 82 GLU A CA 1
ATOM 669 C C . GLU A 1 82 ? 7.216 8.197 -1.578 1.00 97.94 82 GLU A C 1
ATOM 671 O O . GLU A 1 82 ? 6.637 8.376 -0.505 1.00 97.94 82 GLU A O 1
ATOM 676 N N . THR A 1 83 ? 6.701 7.412 -2.525 1.00 98.25 83 THR A N 1
ATOM 677 C CA . THR A 1 83 ? 5.436 6.684 -2.351 1.00 98.25 83 THR A CA 1
ATOM 678 C C . THR A 1 83 ? 5.530 5.619 -1.248 1.00 98.25 83 THR A C 1
ATOM 680 O O . THR A 1 83 ? 4.629 5.536 -0.413 1.00 98.25 83 THR A O 1
ATOM 683 N N . ILE A 1 84 ? 6.646 4.883 -1.144 1.00 98.31 84 ILE A N 1
ATOM 684 C CA . ILE A 1 84 ? 6.915 3.954 -0.026 1.00 98.31 84 ILE A CA 1
ATOM 685 C C . ILE A 1 84 ? 6.934 4.680 1.325 1.00 98.31 84 ILE A C 1
ATOM 687 O O . ILE A 1 84 ? 6.325 4.206 2.288 1.00 98.31 84 ILE A O 1
ATOM 691 N N . LYS A 1 85 ? 7.551 5.865 1.410 1.00 98.44 85 LYS A N 1
ATOM 692 C CA . LYS A 1 85 ? 7.473 6.705 2.620 1.00 98.44 85 LYS A CA 1
ATOM 693 C C . LYS A 1 85 ? 6.032 7.115 2.934 1.00 98.44 85 LYS A C 1
ATOM 695 O O . LYS A 1 85 ? 5.669 7.195 4.107 1.00 98.44 85 LYS A O 1
ATOM 700 N N . GLY A 1 86 ? 5.210 7.358 1.913 1.00 98.62 86 GLY A N 1
ATOM 701 C CA . GLY A 1 86 ? 3.771 7.587 2.050 1.00 98.62 86 GLY A CA 1
ATOM 702 C C . GLY A 1 86 ? 3.056 6.421 2.738 1.00 98.62 86 GLY A C 1
ATOM 703 O O . GLY A 1 86 ? 2.394 6.630 3.754 1.00 98.62 86 GLY A O 1
ATOM 704 N N . PHE A 1 87 ? 3.265 5.190 2.263 1.00 98.69 87 PHE A N 1
ATOM 705 C CA . PHE A 1 87 ? 2.715 3.993 2.911 1.00 98.69 87 PHE A CA 1
ATOM 706 C C . PHE A 1 87 ? 3.195 3.845 4.355 1.00 98.69 87 PHE A C 1
ATOM 708 O O . PHE A 1 87 ? 2.393 3.581 5.250 1.00 98.69 87 PHE A O 1
ATOM 715 N N . HIS A 1 88 ? 4.483 4.085 4.616 1.00 98.62 88 HIS A N 1
ATOM 716 C CA . HIS A 1 88 ? 5.023 4.025 5.973 1.00 98.62 88 HIS A CA 1
ATOM 717 C C . HIS A 1 88 ? 4.323 5.009 6.928 1.00 98.62 88 HIS A C 1
ATOM 719 O O . HIS A 1 88 ? 4.024 4.655 8.073 1.00 98.62 88 HIS A O 1
ATOM 725 N N . ARG A 1 89 ? 4.008 6.228 6.462 1.00 98.69 89 ARG A N 1
ATOM 726 C CA . ARG A 1 89 ? 3.254 7.224 7.246 1.00 98.69 89 ARG A CA 1
ATOM 727 C C . ARG A 1 89 ? 1.856 6.719 7.601 1.00 98.69 89 ARG A C 1
ATOM 729 O O . ARG A 1 89 ? 1.450 6.877 8.750 1.00 98.69 89 ARG A O 1
ATOM 736 N N . ILE A 1 90 ? 1.159 6.077 6.662 1.00 98.69 90 ILE A N 1
ATOM 737 C CA . ILE A 1 90 ? -0.158 5.470 6.911 1.00 98.69 90 ILE A CA 1
ATOM 738 C C . ILE A 1 90 ? -0.054 4.364 7.961 1.00 98.69 90 ILE A C 1
ATOM 740 O O . ILE A 1 90 ? -0.780 4.397 8.952 1.00 98.69 90 ILE A O 1
ATOM 744 N N . VAL A 1 91 ? 0.889 3.430 7.805 1.00 98.69 91 VAL A N 1
ATOM 745 C CA . VAL A 1 91 ? 1.111 2.344 8.777 1.00 98.69 91 VAL A CA 1
ATOM 746 C C . VAL A 1 91 ? 1.395 2.898 10.171 1.00 98.69 91 VAL A C 1
ATOM 748 O O . VAL A 1 91 ? 0.818 2.432 11.149 1.00 98.69 91 VAL A O 1
ATOM 751 N N . THR A 1 92 ? 2.226 3.936 10.263 1.00 98.56 92 THR A N 1
ATOM 752 C CA . THR A 1 92 ? 2.542 4.608 11.533 1.00 98.56 92 THR A CA 1
ATOM 753 C C . THR A 1 92 ? 1.310 5.290 12.137 1.00 98.56 92 THR A C 1
ATOM 755 O O . THR A 1 92 ? 1.107 5.258 13.352 1.00 98.56 92 THR A O 1
ATOM 758 N N . SER A 1 93 ? 0.458 5.891 11.301 1.00 98.50 93 SER A N 1
ATOM 759 C CA . SER A 1 93 ? -0.812 6.489 11.727 1.00 98.50 93 SER A CA 1
ATOM 760 C C . SER A 1 93 ? -1.763 5.423 12.285 1.00 98.50 93 SER A C 1
ATOM 762 O O . SER A 1 93 ? -2.263 5.568 13.402 1.00 98.50 93 SER A O 1
ATOM 764 N N . LEU A 1 94 ? -1.935 4.300 11.579 1.00 98.44 94 LEU A N 1
ATOM 765 C CA . LEU A 1 94 ? -2.745 3.162 12.033 1.00 98.44 94 LEU A CA 1
ATOM 766 C C . LEU A 1 94 ? -2.210 2.562 13.339 1.00 98.44 94 LEU A C 1
ATOM 768 O O . LEU A 1 94 ? -2.981 2.299 14.265 1.00 98.44 94 LEU A O 1
ATOM 772 N N . GLU A 1 95 ? -0.889 2.417 13.456 1.00 98.38 95 GLU A N 1
ATOM 773 C CA . GLU A 1 95 ? -0.245 1.954 14.683 1.00 98.38 95 GLU A CA 1
ATOM 774 C C . GLU A 1 95 ? -0.561 2.881 15.859 1.00 98.38 95 GLU A C 1
ATOM 776 O O . GLU A 1 95 ? -0.926 2.425 16.947 1.00 98.38 95 GLU A O 1
ATOM 781 N N . LYS A 1 96 ? -0.463 4.196 15.643 1.00 98.00 96 LYS A N 1
ATOM 782 C CA . LYS A 1 96 ? -0.800 5.200 16.651 1.00 98.00 96 LYS A CA 1
ATOM 783 C C . LYS A 1 96 ? -2.271 5.108 17.050 1.00 98.00 96 LYS A C 1
ATOM 785 O O . LYS A 1 96 ? -2.569 5.074 18.241 1.00 98.00 96 LYS A O 1
ATOM 790 N N . ILE A 1 97 ? -3.187 4.999 16.086 1.00 97.19 97 ILE A N 1
ATOM 791 C CA . ILE A 1 97 ? -4.626 4.845 16.349 1.00 97.19 97 ILE A CA 1
ATOM 792 C C . ILE A 1 97 ? -4.886 3.617 17.236 1.00 97.19 97 ILE A C 1
ATOM 794 O O . ILE A 1 97 ? -5.614 3.723 18.231 1.00 97.19 97 ILE A O 1
ATOM 798 N N . MET A 1 98 ? -4.258 2.480 16.917 1.00 96.12 98 MET A N 1
ATOM 799 C CA . MET A 1 98 ? -4.334 1.246 17.702 1.00 96.12 98 MET A CA 1
ATOM 800 C C . MET A 1 98 ? -3.750 1.432 19.114 1.00 96.12 98 MET A C 1
ATOM 802 O O . MET A 1 98 ? -4.396 1.073 20.103 1.00 96.12 98 MET A O 1
ATOM 806 N N . ARG A 1 99 ? -2.541 1.998 19.240 1.00 94.56 99 ARG A N 1
ATOM 807 C CA . ARG A 1 99 ? -1.872 2.235 20.532 1.00 94.56 99 ARG A CA 1
ATOM 808 C C . ARG A 1 99 ? -2.692 3.164 21.426 1.00 94.56 99 ARG A C 1
ATOM 810 O O . ARG A 1 99 ? -2.915 2.828 22.588 1.00 94.56 99 ARG A O 1
ATOM 817 N N . ASP A 1 100 ? -3.214 4.258 20.880 1.00 92.12 100 ASP A N 1
ATOM 818 C CA . ASP A 1 100 ? -4.080 5.195 21.598 1.00 92.12 100 ASP A CA 1
ATOM 819 C C . ASP A 1 100 ? -5.390 4.521 22.040 1.00 92.12 100 ASP A C 1
ATOM 821 O O . ASP A 1 100 ? -5.890 4.780 23.135 1.00 92.12 100 ASP A O 1
ATOM 825 N N . GLY A 1 101 ? -5.958 3.638 21.208 1.00 89.19 101 GLY A N 1
ATOM 826 C CA . GLY A 1 101 ? -7.128 2.825 21.560 1.00 89.19 101 GLY A CA 1
ATOM 827 C C . GLY A 1 101 ? -6.856 1.881 22.735 1.00 89.19 101 GLY A C 1
ATOM 828 O O . GLY A 1 101 ? -7.652 1.803 23.670 1.00 89.19 101 GLY A O 1
ATOM 829 N N . ASN A 1 102 ? -5.696 1.223 22.738 1.00 88.31 102 ASN A N 1
ATOM 830 C CA . ASN A 1 102 ? -5.259 0.359 23.836 1.00 88.31 102 ASN A CA 1
ATOM 831 C C . ASN A 1 102 ? -4.987 1.141 25.127 1.00 88.31 102 ASN A C 1
ATOM 833 O O . ASN A 1 102 ? -5.376 0.705 26.211 1.00 88.31 102 ASN A O 1
ATOM 837 N N . GLN A 1 103 ? -4.319 2.292 25.029 1.00 87.00 103 GLN A N 1
ATOM 838 C CA . GLN A 1 103 ? -4.032 3.148 26.180 1.00 87.00 103 GLN A CA 1
ATOM 839 C C . GLN A 1 103 ? -5.308 3.721 26.784 1.00 87.00 103 GLN A C 1
ATOM 841 O O . GLN A 1 103 ? -5.424 3.769 28.003 1.00 87.00 103 GLN A O 1
ATOM 846 N N . PHE A 1 104 ? -6.298 4.072 25.962 1.00 81.69 104 PHE A N 1
ATOM 847 C CA . PHE A 1 104 ? -7.591 4.551 26.441 1.00 81.69 104 PHE A CA 1
ATOM 848 C C . PHE A 1 104 ? -8.286 3.554 27.386 1.00 81.69 104 PHE A C 1
ATOM 850 O O . PHE A 1 104 ? -8.944 3.969 28.336 1.00 81.69 104 PHE A O 1
ATOM 857 N N . LEU A 1 105 ? -8.098 2.249 27.172 1.00 78.81 105 LEU A N 1
ATOM 858 C CA . LEU A 1 105 ? -8.659 1.198 28.028 1.00 78.81 105 LEU A CA 1
ATOM 859 C C . LEU A 1 105 ? -7.804 0.886 29.266 1.00 78.81 105 LEU A C 1
ATOM 861 O O . LEU A 1 105 ? -8.307 0.299 30.221 1.00 78.81 105 LEU A O 1
ATOM 865 N N . LYS A 1 106 ? -6.517 1.256 29.249 1.00 74.50 106 LYS A N 1
ATOM 866 C CA . LYS A 1 106 ? -5.563 1.029 30.349 1.00 74.50 106 LYS A CA 1
ATOM 867 C C . LYS A 1 106 ? -5.366 2.257 31.250 1.00 74.50 106 LYS A C 1
ATOM 869 O O . LYS A 1 106 ? -4.940 2.098 32.386 1.00 74.50 106 LYS A O 1
ATOM 874 N N . GLY A 1 107 ? -5.633 3.461 30.746 1.00 59.69 107 GLY A N 1
ATOM 875 C CA . GLY A 1 107 ? -5.206 4.744 31.319 1.00 59.69 107 GLY A CA 1
ATOM 876 C C . GLY A 1 107 ? -6.196 5.434 32.262 1.00 59.69 107 GLY A C 1
ATOM 877 O O . GLY A 1 107 ? -6.122 6.648 32.418 1.00 59.69 107 GLY A O 1
ATOM 878 N N . GLY A 1 108 ? -7.130 4.703 32.874 1.00 57.84 108 GLY A N 1
ATOM 879 C CA . GLY A 1 108 ? -8.042 5.231 33.896 1.00 57.84 108 GLY A CA 1
ATOM 880 C C . GLY A 1 108 ? -7.881 4.508 35.233 1.00 57.84 108 GLY A C 1
ATOM 881 O O . GLY A 1 108 ? -7.354 3.401 35.282 1.00 57.84 108 GLY A O 1
ATOM 882 N N . SER A 1 109 ? -8.405 5.087 36.318 1.00 52.53 109 SER A N 1
ATOM 883 C CA . SER A 1 109 ? -8.485 4.453 37.651 1.00 52.53 109 SER A CA 1
ATOM 884 C C . SER A 1 109 ? -9.313 3.154 37.687 1.00 52.53 109 SER A C 1
ATOM 886 O O . SER A 1 109 ? -9.368 2.484 38.714 1.00 52.53 109 SER A O 1
ATOM 888 N N . MET A 1 110 ? -9.938 2.775 36.569 1.00 54.78 110 MET A N 1
ATOM 889 C CA . MET A 1 110 ? -10.624 1.505 36.358 1.00 54.78 110 MET A CA 1
ATOM 890 C C . MET A 1 110 ? -9.923 0.724 35.243 1.00 54.78 110 MET A C 1
ATOM 892 O O . MET A 1 110 ? -10.143 0.991 34.062 1.00 54.78 110 MET A O 1
ATOM 896 N N . GLN A 1 111 ? -9.126 -0.282 35.605 1.00 64.56 111 GLN A N 1
ATOM 897 C CA . GLN A 1 111 ? -8.872 -1.392 34.688 1.00 64.56 111 GLN A CA 1
ATOM 898 C C . GLN A 1 111 ? -10.209 -2.080 34.410 1.00 64.56 111 GLN A C 1
ATOM 900 O O . GLN A 1 111 ? -10.859 -2.578 35.330 1.00 64.56 111 GLN A O 1
ATOM 905 N N . LEU A 1 112 ? -10.631 -2.092 33.146 1.00 70.25 112 LEU A N 1
ATOM 906 C CA . LEU A 1 112 ? -11.854 -2.786 32.760 1.00 70.25 112 LEU A CA 1
ATOM 907 C C . LEU A 1 112 ? -11.678 -4.292 32.966 1.00 70.25 112 LEU A C 1
ATOM 909 O O . LEU A 1 112 ? -10.687 -4.885 32.533 1.00 70.25 112 LEU A O 1
ATOM 913 N N . SER A 1 113 ? -12.658 -4.924 33.609 1.00 76.06 113 SER A N 1
ATOM 914 C CA . SER A 1 113 ? -12.653 -6.377 33.772 1.00 76.06 113 SER A CA 1
ATOM 915 C C . SER A 1 113 ? -12.876 -7.077 32.424 1.00 76.06 113 SER A C 1
ATOM 917 O O . SER A 1 113 ? -13.467 -6.513 31.496 1.00 76.06 113 SER A O 1
ATOM 919 N N . LYS A 1 114 ? -12.470 -8.350 32.311 1.00 77.38 114 LYS A N 1
ATOM 920 C CA . LYS A 1 114 ? -12.745 -9.171 31.112 1.00 77.38 114 LYS A CA 1
ATOM 921 C C . LYS A 1 114 ? -14.239 -9.201 30.757 1.00 77.38 114 LYS A C 1
ATOM 923 O O . LYS A 1 114 ? -14.587 -9.167 29.582 1.00 77.38 114 LYS A O 1
ATOM 928 N N . GLN A 1 115 ? -15.113 -9.193 31.765 1.00 77.00 115 GLN A N 1
ATOM 929 C CA . GLN A 1 115 ? -16.565 -9.154 31.577 1.00 77.00 115 GLN A CA 1
ATOM 930 C C . GLN A 1 115 ? -17.031 -7.827 30.961 1.00 77.00 115 GLN A C 1
ATOM 932 O O . GLN A 1 115 ? -17.863 -7.830 30.060 1.00 77.00 115 GLN A O 1
ATOM 937 N N . GLN A 1 116 ? -16.463 -6.692 31.382 1.00 78.81 116 GLN A N 1
ATOM 938 C CA . GLN A 1 116 ? -16.798 -5.379 30.816 1.00 78.81 116 GLN A CA 1
ATOM 939 C C . GLN A 1 116 ? -16.292 -5.212 29.377 1.00 78.81 116 GLN A C 1
ATOM 941 O O . GLN A 1 116 ? -16.953 -4.562 28.571 1.00 78.81 116 GLN A O 1
ATOM 946 N N . MET A 1 117 ? -15.151 -5.822 29.043 1.00 81.94 117 MET A N 1
ATOM 947 C CA . MET A 1 117 ? -14.599 -5.841 27.682 1.00 81.94 117 MET A CA 1
ATOM 948 C C . MET A 1 117 ? -15.460 -6.645 26.699 1.00 81.94 117 MET A C 1
ATOM 950 O O . MET A 1 117 ? -15.517 -6.309 25.515 1.00 81.94 117 MET A O 1
ATOM 954 N N . GLN A 1 118 ? -16.121 -7.696 27.193 1.00 83.81 118 GLN A N 1
ATOM 955 C CA . GLN A 1 118 ? -16.957 -8.604 26.404 1.00 83.81 118 G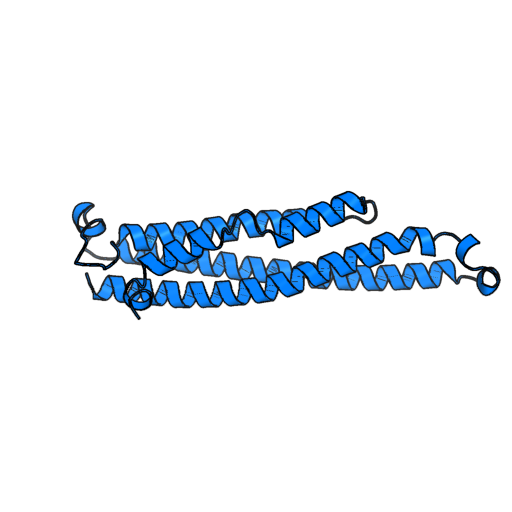LN A CA 1
ATOM 956 C C . GLN A 1 118 ? -18.452 -8.267 26.446 1.00 83.81 118 GLN A C 1
ATOM 958 O O . GLN A 1 118 ? -19.226 -8.884 25.716 1.00 83.81 118 GLN A O 1
ATOM 963 N N . LEU A 1 119 ? -18.876 -7.298 27.264 1.00 82.44 119 LEU A N 1
ATOM 964 C CA . LEU A 1 119 ? -20.286 -6.935 27.359 1.00 82.44 119 LEU A CA 1
ATOM 965 C C . LEU A 1 119 ? -20.784 -6.409 26.006 1.00 82.44 119 LEU A C 1
ATOM 967 O O . LEU A 1 119 ? -20.278 -5.416 25.479 1.00 82.44 119 LEU A O 1
ATOM 971 N N . ARG A 1 120 ? -21.798 -7.082 25.464 1.00 82.69 120 ARG A N 1
ATOM 972 C CA . ARG A 1 120 ? -22.506 -6.690 24.246 1.00 82.69 120 ARG A CA 1
ATOM 973 C C . ARG A 1 120 ? -23.866 -6.110 24.618 1.00 82.69 120 ARG A C 1
ATOM 975 O O . ARG A 1 120 ? -24.578 -6.684 25.435 1.00 82.69 120 ARG A O 1
ATOM 982 N N . VAL A 1 121 ? -24.231 -4.990 23.997 1.00 81.31 121 VAL A N 1
ATOM 983 C CA . VAL A 1 121 ? -25.544 -4.351 24.167 1.00 81.31 121 VAL A CA 1
ATOM 984 C C . VAL A 1 121 ? -26.200 -4.224 22.795 1.00 81.31 121 VAL A C 1
ATOM 986 O O . VAL A 1 121 ? -25.786 -3.401 21.978 1.00 81.31 121 VAL A O 1
ATOM 989 N N . GLY A 1 122 ? -27.208 -5.060 22.534 1.00 83.12 122 GLY A N 1
ATOM 990 C CA . GLY A 1 122 ? -27.878 -5.131 21.233 1.00 83.12 122 GLY A CA 1
ATOM 991 C C . GLY A 1 122 ? -26.922 -5.528 20.103 1.00 83.12 122 GLY A C 1
ATOM 992 O O . GLY A 1 122 ? -26.094 -6.424 20.268 1.00 83.12 122 GLY A O 1
ATOM 993 N N . ILE A 1 123 ? -27.023 -4.835 18.968 1.00 83.31 123 ILE A N 1
ATOM 994 C CA . ILE A 1 123 ? -26.176 -5.048 17.781 1.00 83.31 123 ILE A CA 1
ATOM 995 C C . ILE A 1 123 ? -24.790 -4.390 17.882 1.00 83.31 123 ILE A 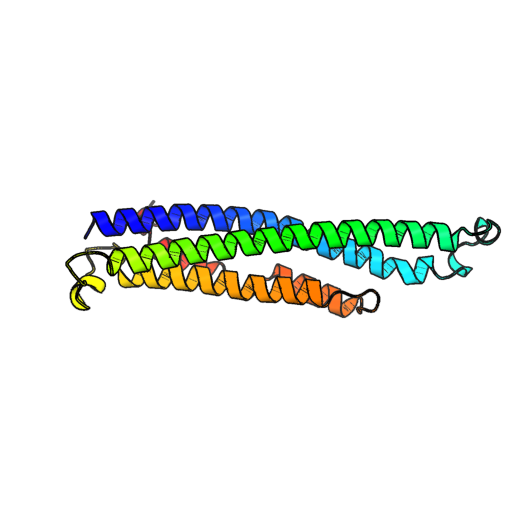C 1
ATOM 997 O O . ILE A 1 123 ? -23.979 -4.533 16.973 1.00 83.31 123 ILE A O 1
ATOM 1001 N N . ARG A 1 124 ? -24.505 -3.644 18.959 1.00 85.94 124 ARG A N 1
ATOM 1002 C CA . ARG A 1 124 ? -23.264 -2.868 19.078 1.00 85.94 124 ARG A CA 1
ATOM 1003 C C . ARG A 1 124 ? -22.039 -3.772 19.282 1.00 85.94 124 ARG A C 1
ATOM 1005 O O . ARG A 1 124 ? -22.146 -4.796 19.967 1.00 85.94 124 ARG A O 1
ATOM 1012 N N . PRO A 1 125 ? -20.863 -3.378 18.761 1.00 89.12 125 PRO A N 1
ATOM 1013 C CA . PRO A 1 125 ? -19.630 -4.125 18.975 1.00 89.12 125 PRO A CA 1
ATOM 1014 C C . PRO A 1 125 ? -19.234 -4.147 20.453 1.00 89.12 125 PRO A C 1
ATOM 1016 O O . PRO A 1 125 ? -19.523 -3.216 21.212 1.00 89.12 125 PRO A O 1
ATOM 1019 N N . THR A 1 126 ? -18.522 -5.198 20.857 1.00 91.00 126 THR A N 1
ATOM 1020 C CA . THR A 1 126 ? -17.832 -5.213 22.152 1.00 91.00 126 THR A CA 1
ATOM 1021 C C . THR A 1 126 ? -16.549 -4.384 22.086 1.00 91.00 126 THR A C 1
ATOM 1023 O O . THR A 1 126 ? -15.985 -4.160 21.013 1.00 91.00 126 THR A O 1
ATOM 1026 N N . LEU A 1 127 ? -16.034 -3.951 23.241 1.00 90.00 127 LEU A N 1
ATOM 1027 C CA . LEU A 1 127 ? -14.765 -3.214 23.287 1.00 90.00 127 LEU A CA 1
ATOM 1028 C C . LEU A 1 127 ? -13.582 -4.074 22.824 1.00 90.00 127 LEU A C 1
ATOM 1030 O O . LEU A 1 127 ? -12.670 -3.539 22.198 1.00 90.00 127 LEU A O 1
ATOM 1034 N N . SER A 1 128 ? -13.614 -5.391 23.075 1.00 90.00 128 SER A N 1
ATOM 1035 C CA . SER A 1 128 ? -12.617 -6.320 22.519 1.00 90.00 128 SER A CA 1
ATOM 1036 C C . SER A 1 128 ? -12.641 -6.287 20.996 1.00 90.00 128 SER A C 1
ATOM 1038 O O . SER A 1 128 ? -11.612 -6.026 20.390 1.00 90.00 128 SER A O 1
ATOM 1040 N N . GLN A 1 129 ? -13.823 -6.422 20.382 1.00 93.00 129 GLN A N 1
ATOM 1041 C CA . GLN A 1 129 ? -13.958 -6.366 18.923 1.00 93.00 129 GLN A CA 1
ATOM 1042 C C . GLN A 1 129 ? -13.430 -5.042 18.348 1.00 93.00 129 GLN A C 1
ATOM 1044 O O . GLN A 1 129 ? -12.772 -5.044 17.311 1.00 93.00 129 GLN A O 1
ATOM 1049 N N . CYS A 1 130 ? -13.646 -3.913 19.036 1.00 93.75 130 CYS A N 1
ATOM 1050 C CA . CYS A 1 130 ? -13.082 -2.630 18.612 1.00 93.75 130 CYS A CA 1
ATOM 1051 C C . CYS A 1 130 ? -11.548 -2.599 18.657 1.00 93.75 130 CYS A C 1
ATOM 1053 O O . CYS A 1 130 ? -10.929 -2.064 17.739 1.00 93.75 130 CYS A O 1
ATOM 1055 N N . VAL A 1 131 ? -10.934 -3.135 19.712 1.00 93.62 131 VAL A N 1
ATOM 1056 C CA . VAL A 1 131 ? -9.471 -3.183 19.856 1.00 93.62 131 VAL A CA 1
ATOM 1057 C C . VAL A 1 131 ? -8.847 -4.149 18.860 1.00 93.62 131 VAL A C 1
ATOM 1059 O O . VAL A 1 131 ? -7.874 -3.800 18.192 1.00 93.62 131 VAL A O 1
ATOM 1062 N N . ASP A 1 132 ? -9.414 -5.347 18.765 1.00 94.81 132 ASP A N 1
ATOM 1063 C CA . ASP A 1 132 ? -8.909 -6.423 17.923 1.00 94.81 132 ASP A CA 1
ATOM 1064 C C . ASP A 1 132 ? -9.012 -6.033 16.443 1.00 94.81 132 ASP A C 1
ATOM 1066 O O . ASP A 1 132 ? -8.059 -6.232 15.693 1.00 94.81 132 ASP A O 1
ATOM 1070 N N . GLY A 1 133 ? -10.091 -5.357 16.031 1.00 96.88 133 GLY A N 1
ATOM 1071 C CA . GLY A 1 133 ? -10.206 -4.837 14.669 1.00 96.88 133 GLY A CA 1
ATOM 1072 C C . GLY A 1 133 ? -9.166 -3.756 14.334 1.00 96.88 133 GLY A C 1
ATOM 1073 O O . GLY A 1 133 ? -8.583 -3.803 13.256 1.00 96.88 133 GLY A O 1
ATOM 1074 N N . LEU A 1 134 ? -8.837 -2.834 15.255 1.00 97.25 134 LEU A N 1
ATOM 1075 C CA . LEU A 1 134 ? -7.786 -1.828 15.017 1.00 97.25 134 LEU A CA 1
ATOM 1076 C C . LEU A 1 134 ? -6.407 -2.478 14.902 1.00 97.25 134 LEU A C 1
ATOM 1078 O O . LEU A 1 134 ? -5.590 -2.045 14.091 1.00 97.25 134 LEU A O 1
ATOM 1082 N N . ARG A 1 135 ? -6.151 -3.511 15.712 1.00 97.50 135 ARG A N 1
ATOM 1083 C CA . ARG A 1 135 ? -4.924 -4.304 15.620 1.00 97.50 135 ARG A CA 1
ATOM 1084 C C . ARG A 1 135 ? -4.831 -5.010 14.273 1.00 97.50 135 ARG A C 1
ATOM 1086 O O . ARG A 1 135 ? -3.820 -4.864 13.602 1.00 97.50 135 ARG A O 1
ATOM 1093 N N . THR A 1 136 ? -5.899 -5.692 13.870 1.00 98.00 136 THR A N 1
ATOM 1094 C CA . THR A 1 136 ? -5.961 -6.428 12.600 1.00 98.00 136 THR A CA 1
ATOM 1095 C C . THR A 1 136 ? -5.740 -5.482 11.419 1.00 98.00 136 THR A C 1
ATOM 1097 O O . THR A 1 136 ? -4.900 -5.747 10.566 1.00 98.00 136 THR A O 1
ATOM 1100 N N . LEU A 1 137 ? -6.404 -4.315 11.404 1.00 97.94 137 LEU A N 1
ATOM 1101 C CA . LEU A 1 137 ? -6.184 -3.285 10.380 1.00 97.94 137 LEU A CA 1
ATOM 1102 C C . LEU A 1 137 ? -4.717 -2.845 10.314 1.00 97.94 137 LEU A C 1
ATOM 1104 O O . LEU A 1 137 ? -4.155 -2.772 9.223 1.00 97.94 137 LEU A O 1
ATOM 1108 N N . TYR A 1 138 ? -4.087 -2.574 11.458 1.00 98.38 138 TYR A N 1
ATOM 1109 C CA . TYR A 1 138 ? -2.668 -2.226 11.503 1.00 98.38 138 TYR A CA 1
ATOM 1110 C C . TYR A 1 138 ? -1.776 -3.361 10.974 1.00 98.38 138 TYR A C 1
ATOM 1112 O O . TYR A 1 138 ? -0.929 -3.109 10.122 1.00 98.38 138 TYR A O 1
ATOM 1120 N N . GLU A 1 139 ? -1.970 -4.596 11.437 1.00 98.38 139 GLU A N 1
ATOM 1121 C CA . GLU A 1 139 ? -1.143 -5.754 11.070 1.00 98.38 139 GLU A CA 1
ATOM 1122 C C . GLU A 1 139 ? -1.223 -6.075 9.572 1.00 98.38 139 GLU A C 1
ATOM 1124 O O . GLU A 1 139 ? -0.185 -6.292 8.940 1.00 98.38 139 GLU A O 1
ATOM 1129 N N . MET A 1 140 ? -2.425 -6.019 8.987 1.00 98.25 140 MET A N 1
ATOM 1130 C CA . MET A 1 140 ? -2.651 -6.176 7.545 1.00 98.25 140 MET A CA 1
ATOM 1131 C C . MET A 1 140 ? -1.858 -5.142 6.733 1.00 98.25 140 MET A C 1
ATOM 1133 O O . MET A 1 140 ? -1.051 -5.496 5.871 1.00 98.25 140 MET A O 1
ATOM 1137 N N . HIS A 1 141 ? -2.019 -3.852 7.052 1.00 98.50 141 HIS A N 1
ATOM 1138 C CA . HIS A 1 141 ? -1.353 -2.770 6.316 1.00 98.50 141 HIS A CA 1
ATOM 1139 C C . HIS A 1 141 ? 0.158 -2.739 6.562 1.00 98.50 141 HIS A C 1
ATOM 1141 O O . HIS A 1 141 ? 0.924 -2.410 5.658 1.00 98.50 141 HIS A O 1
ATOM 1147 N N . HIS A 1 142 ? 0.609 -3.094 7.766 1.00 98.62 142 HIS A N 1
ATOM 1148 C CA . HIS A 1 142 ? 2.029 -3.200 8.079 1.00 98.62 142 HIS A CA 1
ATOM 1149 C C . HIS A 1 142 ? 2.690 -4.314 7.264 1.00 98.62 142 HIS A C 1
ATOM 1151 O O . HIS A 1 142 ? 3.708 -4.074 6.617 1.00 98.62 142 HIS A O 1
ATOM 1157 N N . SER A 1 143 ? 2.086 -5.503 7.244 1.00 98.44 143 SER A N 1
ATOM 1158 C CA . SER A 1 143 ? 2.594 -6.650 6.482 1.00 98.44 143 SER A CA 1
ATOM 1159 C C . SER A 1 143 ? 2.643 -6.341 4.988 1.00 98.44 143 SER A C 1
ATOM 1161 O O . SER A 1 143 ? 3.658 -6.573 4.331 1.00 98.44 143 SER A O 1
ATOM 1163 N N . GLU A 1 144 ? 1.591 -5.715 4.463 1.00 98.56 144 GLU A N 1
ATOM 1164 C CA . GLU A 1 144 ? 1.541 -5.299 3.066 1.00 98.56 144 GLU A CA 1
ATOM 1165 C C . GLU A 1 144 ? 2.602 -4.240 2.726 1.00 98.56 144 GLU A C 1
ATOM 1167 O O . GLU A 1 144 ? 3.261 -4.310 1.686 1.00 98.56 144 GLU A O 1
ATOM 1172 N N . TYR A 1 145 ? 2.811 -3.265 3.613 1.00 98.56 145 TYR A N 1
ATOM 1173 C CA . TYR A 1 145 ? 3.874 -2.274 3.465 1.00 98.56 145 TYR A CA 1
ATOM 1174 C C . TYR A 1 145 ? 5.260 -2.927 3.406 1.00 98.56 145 TYR A C 1
ATOM 1176 O O . TYR A 1 145 ? 6.087 -2.515 2.591 1.00 98.56 145 TYR A O 1
ATOM 1184 N N . LEU A 1 146 ? 5.520 -3.947 4.229 1.00 98.25 146 LEU A N 1
ATOM 1185 C CA . LEU A 1 146 ? 6.794 -4.665 4.204 1.00 98.25 146 LEU A CA 1
ATOM 1186 C C . LEU A 1 146 ? 7.014 -5.354 2.856 1.00 98.25 146 LEU A C 1
ATOM 1188 O O . LEU A 1 146 ? 8.087 -5.194 2.279 1.00 98.25 146 LEU A O 1
ATOM 1192 N N . VAL A 1 147 ? 5.995 -6.027 2.307 1.00 97.38 147 VAL A N 1
ATOM 1193 C CA . VAL A 1 147 ? 6.071 -6.637 0.967 1.00 97.38 147 VAL A CA 1
ATOM 1194 C C . VAL A 1 147 ? 6.389 -5.582 -0.093 1.00 97.38 147 VAL A C 1
ATOM 1196 O O . VAL A 1 147 ? 7.328 -5.756 -0.871 1.00 97.38 147 VAL A O 1
ATOM 1199 N N . LYS A 1 148 ? 5.668 -4.454 -0.090 1.00 97.81 148 LYS A N 1
ATOM 1200 C CA . LYS A 1 148 ? 5.901 -3.336 -1.020 1.00 97.81 148 LYS A CA 1
ATOM 1201 C C . LYS A 1 148 ? 7.318 -2.769 -0.896 1.00 97.81 148 LYS A C 1
ATOM 1203 O O . LYS A 1 148 ? 7.997 -2.577 -1.901 1.00 97.81 148 LYS A O 1
ATOM 1208 N N . SER A 1 149 ? 7.791 -2.539 0.326 1.00 97.25 149 SER A N 1
ATOM 1209 C CA . SER A 1 149 ? 9.134 -2.017 0.600 1.00 97.25 149 SER A CA 1
ATOM 1210 C C . SER A 1 149 ? 10.234 -2.984 0.144 1.00 97.25 149 SER A C 1
ATOM 1212 O O . SER A 1 149 ? 11.193 -2.583 -0.525 1.00 97.25 149 SER A O 1
ATOM 1214 N N . SER A 1 150 ? 10.069 -4.280 0.424 1.00 95.44 150 SER A N 1
ATOM 1215 C CA . SER A 1 150 ? 10.977 -5.330 -0.044 1.00 95.44 150 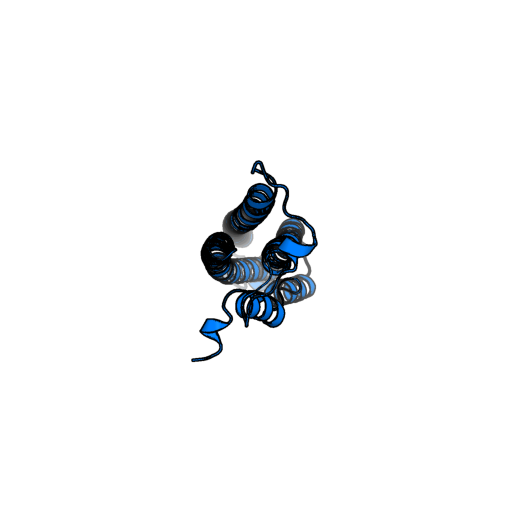SER A CA 1
ATOM 1216 C C . SER A 1 150 ? 10.989 -5.440 -1.566 1.00 95.44 150 SER A C 1
ATOM 1218 O O . SER A 1 150 ? 12.064 -5.559 -2.150 1.00 95.44 150 SER A O 1
ATOM 1220 N N . ALA A 1 151 ? 9.828 -5.339 -2.216 1.00 93.06 151 ALA A N 1
ATOM 1221 C CA . ALA A 1 151 ? 9.718 -5.361 -3.669 1.00 93.06 151 ALA A CA 1
ATOM 1222 C C . ALA A 1 151 ? 10.512 -4.218 -4.315 1.00 93.06 151 ALA A C 1
ATOM 1224 O O . ALA A 1 151 ? 11.305 -4.464 -5.220 1.00 93.06 151 ALA A O 1
ATOM 1225 N N . VAL A 1 152 ? 10.362 -2.987 -3.812 1.00 92.69 152 VAL A N 1
ATOM 1226 C CA . VAL A 1 152 ? 11.137 -1.831 -4.298 1.00 92.69 152 VAL A CA 1
ATOM 1227 C C . VAL A 1 152 ? 12.630 -2.017 -4.057 1.00 92.69 152 VAL A C 1
ATOM 1229 O O . VAL A 1 152 ? 13.430 -1.736 -4.944 1.00 92.69 152 VAL A O 1
ATOM 1232 N N . SER A 1 153 ? 13.011 -2.531 -2.888 1.00 91.25 153 SER A N 1
ATOM 1233 C CA . SER A 1 153 ? 14.419 -2.773 -2.542 1.00 91.25 153 SER A CA 1
ATOM 1234 C C . SER A 1 153 ? 15.073 -3.850 -3.416 1.00 91.25 153 SER A C 1
ATOM 1236 O O . SER A 1 153 ? 16.280 -3.814 -3.639 1.00 91.25 153 SER A O 1
ATOM 1238 N N . ALA A 1 154 ? 14.286 -4.806 -3.914 1.00 88.12 154 ALA A N 1
ATOM 1239 C CA . ALA A 1 154 ? 14.749 -5.886 -4.781 1.00 88.12 154 ALA A CA 1
ATOM 1240 C C . ALA A 1 154 ? 14.802 -5.501 -6.272 1.00 88.12 154 ALA A C 1
ATOM 1242 O O . ALA A 1 154 ? 15.350 -6.258 -7.079 1.00 88.12 154 ALA A O 1
ATOM 1243 N N . LEU A 1 155 ? 14.243 -4.350 -6.665 1.00 86.75 155 LEU A N 1
ATOM 1244 C CA . LEU A 1 155 ? 14.298 -3.893 -8.051 1.00 86.75 155 LEU A CA 1
ATOM 1245 C C . LEU A 1 155 ? 15.741 -3.597 -8.465 1.00 86.75 155 LEU A C 1
ATOM 1247 O O . LEU A 1 155 ? 16.457 -2.829 -7.826 1.00 86.75 155 LEU A O 1
ATOM 1251 N N . SER A 1 156 ? 16.154 -4.172 -9.591 1.00 83.81 156 SER A N 1
ATOM 1252 C CA . SER A 1 156 ? 17.477 -3.957 -10.164 1.00 83.81 156 SER A CA 1
ATOM 1253 C C . SER A 1 156 ? 17.402 -3.861 -11.685 1.00 83.81 156 SER A C 1
ATOM 1255 O O . SER A 1 156 ? 16.467 -4.351 -12.313 1.00 83.81 156 SER A O 1
ATOM 1257 N N . LEU A 1 157 ? 18.441 -3.300 -12.307 1.00 81.56 157 LEU A N 1
ATOM 1258 C CA . LEU A 1 157 ? 18.561 -3.266 -13.772 1.00 81.56 157 LEU A CA 1
ATOM 1259 C C . LEU A 1 157 ? 18.666 -4.662 -14.410 1.00 81.56 157 LEU A C 1
ATOM 1261 O O . LEU A 1 157 ? 18.507 -4.793 -15.618 1.00 81.56 157 LEU A O 1
ATOM 1265 N N . LYS A 1 158 ? 18.972 -5.693 -13.614 1.00 81.94 158 LYS A N 1
ATOM 1266 C CA . LYS A 1 158 ? 19.113 -7.085 -14.063 1.00 81.94 158 LYS A CA 1
ATOM 1267 C C . LYS A 1 158 ? 17.854 -7.914 -13.820 1.00 81.94 158 LYS A C 1
ATOM 1269 O O . LYS A 1 158 ? 17.864 -9.112 -14.088 1.00 81.94 158 LYS A O 1
ATOM 1274 N N . SER A 1 159 ? 16.806 -7.308 -13.270 1.00 82.00 159 SER A N 1
ATOM 1275 C CA . SER A 1 159 ? 15.578 -8.020 -12.951 1.00 82.00 159 SER A CA 1
ATOM 1276 C C . SER A 1 159 ? 14.943 -8.578 -14.228 1.00 82.00 159 SER A C 1
ATOM 1278 O O . SER A 1 159 ? 14.886 -7.912 -15.262 1.00 82.00 159 SER A O 1
ATOM 1280 N N . SER A 1 160 ? 14.480 -9.825 -14.159 1.00 86.31 160 SER A N 1
ATOM 1281 C CA . SER A 1 160 ? 13.739 -10.461 -15.246 1.00 86.31 160 SER A CA 1
ATOM 1282 C C . SER A 1 160 ? 12.420 -9.726 -15.470 1.00 86.31 160 SER A C 1
ATOM 1284 O O . SER A 1 160 ? 11.688 -9.424 -14.527 1.00 86.31 160 SER A O 1
ATOM 1286 N N . ALA A 1 161 ? 12.096 -9.478 -16.735 1.00 85.75 161 ALA A N 1
ATOM 1287 C CA . ALA A 1 161 ? 10.818 -8.921 -17.157 1.00 85.75 161 ALA A CA 1
ATOM 1288 C C . ALA A 1 161 ? 9.619 -9.725 -16.624 1.00 85.75 161 ALA A C 1
ATOM 1290 O O . ALA A 1 161 ? 8.623 -9.154 -16.182 1.00 85.75 161 ALA A O 1
ATOM 1291 N N . ASN A 1 162 ? 9.722 -11.056 -16.639 1.00 89.62 162 ASN A N 1
ATOM 1292 C CA . ASN A 1 162 ? 8.657 -11.939 -16.165 1.00 89.62 162 ASN A CA 1
ATOM 1293 C C . ASN A 1 162 ? 8.502 -11.855 -14.645 1.00 89.62 162 ASN A C 1
ATOM 1295 O O . ASN A 1 162 ? 7.381 -11.719 -14.160 1.00 89.62 162 ASN A O 1
ATOM 1299 N N . ASP A 1 163 ? 9.615 -11.844 -13.911 1.00 90.31 163 ASP A N 1
ATOM 1300 C CA . ASP A 1 163 ? 9.599 -11.760 -12.448 1.00 90.31 163 ASP A CA 1
ATOM 1301 C C . ASP A 1 163 ? 9.046 -10.409 -11.992 1.00 90.31 163 ASP A C 1
ATOM 1303 O O . ASP A 1 163 ? 8.238 -10.343 -11.071 1.00 90.31 163 ASP A O 1
ATOM 1307 N N . MET A 1 164 ? 9.412 -9.323 -12.679 1.00 89.62 164 MET A N 1
ATOM 1308 C CA . MET A 1 164 ? 8.870 -7.995 -12.395 1.00 89.62 164 MET A CA 1
ATOM 1309 C C . MET A 1 164 ? 7.370 -7.897 -12.693 1.00 89.62 164 MET A C 1
ATOM 1311 O O . MET A 1 164 ? 6.654 -7.246 -11.937 1.00 89.62 164 MET A O 1
ATOM 1315 N N . ARG A 1 165 ? 6.865 -8.547 -13.752 1.00 91.94 165 ARG A N 1
ATOM 1316 C CA . ARG A 1 165 ? 5.414 -8.621 -14.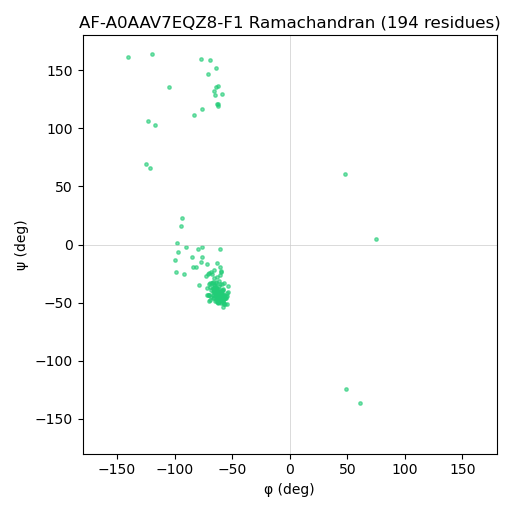007 1.00 91.94 165 ARG A CA 1
ATOM 1317 C C . ARG A 1 165 ? 4.686 -9.419 -12.931 1.00 91.94 165 ARG A C 1
ATOM 1319 O O . ARG A 1 165 ? 3.640 -8.979 -12.465 1.00 91.94 165 ARG A O 1
ATOM 1326 N N . ALA A 1 166 ? 5.240 -10.560 -12.522 1.00 93.25 166 ALA A N 1
ATOM 1327 C CA . ALA A 1 166 ? 4.677 -11.364 -11.441 1.00 93.25 166 ALA A CA 1
ATOM 1328 C C . ALA A 1 166 ? 4.656 -10.577 -10.121 1.00 93.25 166 ALA A C 1
ATOM 1330 O O . ALA A 1 166 ? 3.645 -10.562 -9.423 1.00 93.25 166 ALA A O 1
ATOM 1331 N N . LEU A 1 167 ? 5.736 -9.850 -9.824 1.00 93.75 167 LEU A N 1
ATOM 1332 C CA . LEU A 1 167 ? 5.825 -8.977 -8.659 1.00 93.75 167 LEU A CA 1
ATOM 1333 C C . LEU A 1 167 ? 4.819 -7.825 -8.738 1.00 93.75 167 LEU A C 1
ATOM 1335 O O . LEU A 1 167 ? 4.148 -7.546 -7.754 1.00 93.75 167 LEU A O 1
ATOM 1339 N N . HIS A 1 168 ? 4.649 -7.197 -9.902 1.00 94.56 168 HIS A N 1
ATOM 1340 C CA . HIS A 1 168 ? 3.611 -6.186 -10.096 1.00 94.56 168 HIS A CA 1
ATOM 1341 C C . HIS A 1 168 ? 2.209 -6.744 -9.811 1.00 94.56 168 HIS A C 1
ATOM 1343 O O . HIS A 1 168 ? 1.427 -6.086 -9.129 1.00 94.56 168 HIS A O 1
ATOM 1349 N N . GLN A 1 169 ? 1.895 -7.952 -10.293 1.00 95.94 169 GLN A N 1
ATOM 1350 C CA . GLN A 1 169 ? 0.605 -8.589 -10.024 1.00 95.94 169 GLN A CA 1
ATOM 1351 C C . GLN A 1 169 ? 0.413 -8.858 -8.527 1.00 95.94 169 GLN A C 1
ATOM 1353 O O . GLN A 1 169 ? -0.602 -8.461 -7.969 1.00 95.94 169 GLN A O 1
ATOM 1358 N N . LEU A 1 170 ? 1.425 -9.424 -7.860 1.00 95.56 170 LEU A N 1
ATOM 1359 C CA . LEU A 1 170 ? 1.406 -9.643 -6.411 1.00 95.56 170 LEU A CA 1
ATOM 1360 C C . LEU A 1 170 ? 1.133 -8.341 -5.641 1.00 95.56 170 LEU A C 1
ATOM 1362 O O . LEU A 1 170 ? 0.325 -8.317 -4.716 1.00 95.56 170 LEU A O 1
ATOM 1366 N N . LEU A 1 171 ? 1.795 -7.249 -6.034 1.00 96.25 171 LEU A N 1
ATOM 1367 C CA . LEU A 1 171 ? 1.609 -5.935 -5.419 1.00 96.25 171 LEU A CA 1
ATOM 1368 C C . LEU A 1 171 ? 0.216 -5.363 -5.693 1.00 96.25 171 LEU A C 1
ATOM 1370 O O . LEU A 1 171 ? -0.307 -4.642 -4.846 1.00 96.25 171 LEU A O 1
ATOM 1374 N N . ALA A 1 172 ? -0.375 -5.654 -6.854 1.00 97.00 172 ALA A N 1
ATOM 1375 C CA . ALA A 1 172 ? -1.722 -5.225 -7.216 1.00 97.00 172 ALA A CA 1
ATOM 1376 C C . ALA A 1 172 ? -2.803 -5.980 -6.431 1.00 97.00 172 ALA A C 1
ATOM 1378 O O . ALA A 1 172 ? -3.786 -5.363 -6.016 1.00 97.00 172 ALA A O 1
ATOM 1379 N N . ASP A 1 173 ? -2.589 -7.273 -6.188 1.00 96.75 173 ASP A N 1
ATOM 1380 C CA . ASP A 1 173 ? -3.530 -8.141 -5.477 1.00 96.75 173 ASP A CA 1
ATOM 1381 C C . ASP A 1 173 ? -3.628 -7.807 -3.980 1.00 96.75 173 ASP A C 1
ATOM 1383 O O . ASP A 1 173 ? -4.661 -8.063 -3.367 1.00 96.75 173 ASP A O 1
ATOM 1387 N N . GLN A 1 174 ? -2.586 -7.194 -3.402 1.00 96.69 174 GLN A N 1
ATOM 1388 C CA . GLN A 1 174 ? -2.502 -6.823 -1.982 1.00 96.69 174 GLN A CA 1
ATOM 1389 C C . GLN A 1 174 ? -2.901 -7.973 -1.042 1.00 96.69 174 GLN A C 1
ATOM 1391 O O . GLN A 1 174 ? -3.862 -7.847 -0.278 1.00 96.69 174 GLN A O 1
ATOM 1396 N N . PRO A 1 175 ? -2.185 -9.111 -1.080 1.00 95.88 175 PRO A N 1
ATOM 1397 C CA . PRO A 1 175 ? -2.618 -10.351 -0.436 1.00 95.88 175 PRO A CA 1
ATOM 1398 C C . PRO A 1 175 ? -2.816 -10.231 1.080 1.00 95.88 175 PRO A C 1
ATOM 1400 O O . PRO A 1 175 ? -3.557 -11.021 1.656 1.00 95.88 175 PRO A O 1
ATOM 1403 N N . ASN A 1 176 ? -2.180 -9.253 1.732 1.00 97.31 176 ASN A N 1
ATOM 1404 C CA . ASN A 1 176 ? -2.323 -9.036 3.172 1.00 97.31 176 ASN A CA 1
ATOM 1405 C C . ASN A 1 176 ? -3.472 -8.081 3.537 1.00 97.31 176 ASN A C 1
ATOM 1407 O O . ASN A 1 176 ? -3.682 -7.836 4.720 1.00 97.31 176 ASN A O 1
ATOM 1411 N N . ILE A 1 177 ? -4.194 -7.518 2.560 1.00 97.12 177 ILE A N 1
ATOM 1412 C CA . ILE A 1 177 ? -5.343 -6.623 2.783 1.00 97.12 177 ILE A CA 1
ATOM 1413 C C . ILE A 1 177 ? -6.579 -7.170 2.044 1.00 97.12 177 ILE A C 1
ATOM 1415 O O . ILE A 1 177 ? -7.041 -6.584 1.058 1.00 97.12 177 ILE A O 1
ATOM 1419 N N . PRO A 1 178 ? -7.146 -8.303 2.496 1.00 95.25 178 PRO A N 1
ATOM 1420 C CA . PRO A 1 178 ? -8.382 -8.831 1.935 1.00 95.25 178 PRO A CA 1
ATOM 1421 C C . PRO A 1 178 ? -9.548 -7.855 2.156 1.00 95.25 178 PRO A C 1
ATOM 1423 O O . PRO A 1 178 ? -9.908 -7.518 3.287 1.00 95.25 178 PRO A O 1
ATOM 1426 N N . LYS A 1 179 ? -10.174 -7.414 1.056 1.00 93.31 179 LYS A N 1
ATOM 1427 C CA . LYS A 1 179 ? -11.266 -6.420 1.078 1.00 93.31 179 LYS A CA 1
ATOM 1428 C C . LYS A 1 179 ? -12.455 -6.865 1.927 1.00 93.31 179 LYS A C 1
ATOM 1430 O O . LYS A 1 179 ? -13.021 -6.049 2.651 1.00 93.31 179 LYS A O 1
ATOM 1435 N N . ASP A 1 180 ? -12.796 -8.148 1.872 1.00 94.50 180 ASP A N 1
ATOM 1436 C CA . ASP A 1 180 ? -13.929 -8.703 2.613 1.00 94.50 180 ASP A CA 1
ATOM 1437 C C . ASP A 1 180 ? -13.693 -8.672 4.127 1.00 94.50 180 ASP A C 1
ATOM 1439 O O . ASP A 1 180 ? -14.603 -8.351 4.889 1.00 94.50 180 ASP A O 1
ATOM 1443 N N . GLU A 1 181 ? -12.463 -8.934 4.577 1.00 95.06 181 GLU A N 1
ATOM 1444 C CA . GLU A 1 181 ? -12.104 -8.888 5.997 1.00 9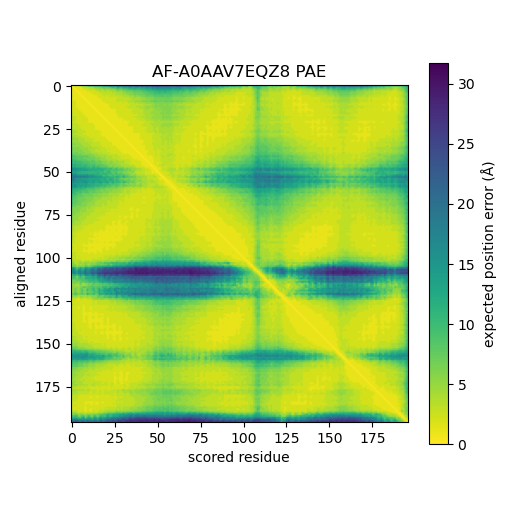5.06 181 GLU A CA 1
ATOM 1445 C C . GLU A 1 181 ? -12.099 -7.451 6.522 1.00 95.06 181 GLU A C 1
ATOM 1447 O O . GLU A 1 181 ? -12.668 -7.165 7.577 1.00 95.06 181 GLU A O 1
ATOM 1452 N N . VAL A 1 182 ? -11.537 -6.518 5.747 1.00 95.44 182 VAL A N 1
ATOM 1453 C CA . VAL A 1 182 ? -11.613 -5.083 6.042 1.00 95.44 182 VAL A CA 1
ATOM 1454 C C . VAL A 1 182 ? -13.071 -4.647 6.175 1.00 95.44 182 VAL A C 1
ATOM 1456 O O . VAL A 1 182 ? -13.445 -4.029 7.175 1.00 95.44 182 VAL A O 1
ATOM 1459 N N . GLN A 1 183 ? -13.912 -4.986 5.196 1.00 94.69 183 GLN A N 1
ATOM 1460 C CA . GLN A 1 183 ? -15.323 -4.621 5.214 1.00 94.69 183 GLN A CA 1
ATOM 1461 C C . GLN A 1 183 ? -16.044 -5.246 6.412 1.00 94.69 183 GLN A C 1
ATOM 1463 O O . GLN A 1 183 ? -16.822 -4.568 7.081 1.00 94.69 183 GLN A O 1
ATOM 1468 N N . PHE A 1 184 ? -15.754 -6.508 6.731 1.00 94.50 184 PHE A N 1
ATOM 1469 C CA . PHE A 1 184 ? -16.300 -7.196 7.896 1.00 94.50 184 PHE A CA 1
ATOM 1470 C C . PHE A 1 184 ? -15.944 -6.490 9.210 1.00 94.50 184 PHE A C 1
ATOM 1472 O O . PHE A 1 184 ? -16.823 -6.283 10.052 1.00 94.50 184 PHE A O 1
ATOM 1479 N N . ILE A 1 185 ? -14.693 -6.046 9.370 1.00 96.19 185 ILE A N 1
ATOM 1480 C CA . ILE A 1 185 ? -14.271 -5.250 10.528 1.00 96.19 185 ILE A CA 1
ATOM 1481 C C . ILE A 1 185 ? -15.120 -3.977 10.621 1.00 96.19 185 ILE A C 1
ATOM 1483 O O . ILE A 1 185 ? -15.694 -3.704 11.674 1.00 96.19 185 ILE A O 1
ATOM 1487 N N . PHE A 1 186 ? -15.267 -3.215 9.534 1.00 95.25 186 PHE A N 1
ATOM 1488 C CA . PHE A 1 186 ? -16.073 -1.989 9.553 1.00 95.25 186 PHE A CA 1
ATOM 1489 C C . PHE A 1 186 ? -17.559 -2.248 9.824 1.00 95.25 186 PHE A C 1
ATOM 1491 O O . PHE A 1 186 ? -18.165 -1.498 10.587 1.00 95.25 186 PHE A O 1
ATOM 1498 N N . ASN A 1 187 ? -18.118 -3.327 9.281 1.00 94.06 187 ASN A N 1
ATOM 1499 C CA . ASN A 1 187 ? -19.499 -3.752 9.512 1.00 94.06 187 ASN A CA 1
ATOM 1500 C C . ASN A 1 187 ? -19.765 -4.064 10.994 1.00 94.06 187 ASN A C 1
ATOM 1502 O O . ASN A 1 187 ? -20.813 -3.708 11.528 1.00 94.06 187 ASN A O 1
ATOM 1506 N N . ILE A 1 188 ? -18.803 -4.673 11.696 1.00 93.12 188 ILE A N 1
ATOM 1507 C CA . ILE A 1 188 ? -18.908 -4.889 13.148 1.00 93.12 188 ILE A CA 1
ATOM 1508 C C . ILE A 1 188 ? -18.949 -3.555 13.907 1.00 93.12 188 ILE A C 1
ATOM 1510 O O . ILE A 1 188 ? -19.672 -3.425 14.895 1.00 93.12 188 ILE A O 1
ATOM 1514 N N . ILE A 1 189 ? -18.155 -2.569 13.483 1.00 93.69 189 ILE A N 1
ATOM 1515 C CA . ILE A 1 189 ? -18.005 -1.289 14.193 1.00 93.69 189 ILE A CA 1
ATOM 1516 C C . ILE A 1 189 ? -19.170 -0.332 13.927 1.00 93.69 189 ILE A C 1
ATOM 1518 O O . ILE A 1 189 ? -19.584 0.415 14.825 1.00 93.69 189 ILE A O 1
ATOM 1522 N N . PHE A 1 190 ? -19.703 -0.376 12.709 1.00 92.38 190 PHE A N 1
ATOM 1523 C CA . PHE A 1 190 ? -20.811 0.440 12.230 1.00 92.38 190 PHE A CA 1
ATOM 1524 C C . PHE A 1 190 ? -21.967 -0.457 11.757 1.00 92.38 190 PHE A C 1
ATOM 1526 O O . PHE A 1 190 ? -22.298 -0.469 10.576 1.00 92.38 190 PHE A O 1
ATOM 1533 N N . PRO A 1 191 ? -22.614 -1.209 12.666 1.00 85.62 191 PRO A N 1
ATOM 1534 C CA . PRO A 1 191 ? -23.705 -2.111 12.293 1.00 85.62 191 PRO A CA 1
ATOM 1535 C C . 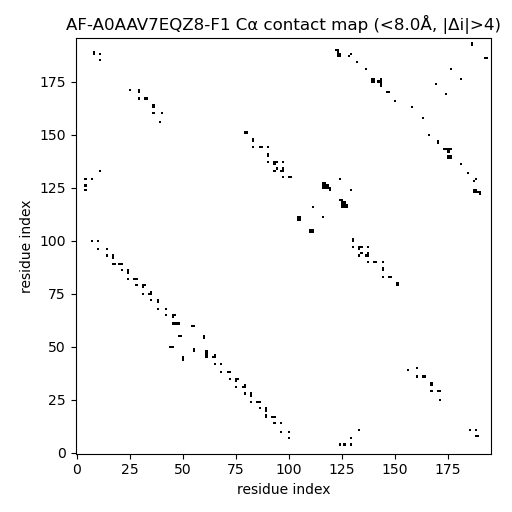PRO A 1 191 ? -24.940 -1.355 11.775 1.00 85.62 191 PRO A C 1
ATOM 1537 O O . PRO A 1 191 ? -25.755 -1.915 11.053 1.00 85.62 191 PRO A O 1
ATOM 1540 N N . GLU A 1 192 ? -25.069 -0.075 12.130 1.00 81.44 192 GLU A N 1
ATOM 1541 C CA . GLU A 1 192 ? -26.132 0.823 11.666 1.00 81.44 192 GLU A CA 1
ATOM 1542 C C . GLU A 1 192 ? -26.009 1.141 10.162 1.00 81.44 192 GLU A C 1
ATOM 1544 O O . GLU A 1 192 ? -27.027 1.373 9.516 1.00 81.44 192 GLU A O 1
ATOM 1549 N N . ASP A 1 193 ? -24.802 1.057 9.586 1.00 78.44 193 ASP A N 1
ATOM 1550 C CA . ASP A 1 193 ? -24.554 1.305 8.156 1.00 78.44 193 ASP A CA 1
ATOM 1551 C C . ASP A 1 193 ? -25.018 0.127 7.267 1.00 78.44 193 ASP A C 1
ATOM 1553 O O . ASP A 1 193 ? -25.050 0.253 6.047 1.00 78.44 193 ASP A O 1
ATOM 1557 N N . ILE A 1 194 ? -25.365 -1.023 7.862 1.00 68.69 194 ILE A N 1
ATOM 1558 C CA . ILE A 1 194 ? -25.797 -2.247 7.157 1.00 68.69 194 ILE A CA 1
ATOM 1559 C C . ILE A 1 194 ? -27.326 -2.291 6.999 1.00 68.69 194 ILE A C 1
ATOM 1561 O O . ILE A 1 194 ? -27.844 -2.952 6.104 1.00 68.69 194 ILE A O 1
ATOM 1565 N N . CYS A 1 195 ? -28.058 -1.617 7.889 1.00 52.31 195 CYS A N 1
ATOM 1566 C CA . CYS A 1 195 ? -29.517 -1.709 7.998 1.00 52.31 195 CYS A CA 1
ATOM 1567 C C . CYS A 1 195 ? -30.281 -0.623 7.213 1.00 52.31 195 CYS A C 1
ATOM 1569 O O . CYS A 1 195 ? -31.465 -0.424 7.490 1.00 52.31 195 CYS A O 1
ATOM 1571 N N . CYS A 1 196 ? -29.631 0.071 6.272 1.00 41.03 196 CYS A N 1
ATOM 1572 C CA . CYS A 1 196 ? -30.254 1.058 5.382 1.00 41.03 196 CYS A CA 1
ATOM 1573 C C . CYS A 1 196 ? -30.240 0.575 3.930 1.00 41.03 196 CYS A C 1
ATOM 1575 O O . CYS A 1 196 ? -29.143 0.211 3.451 1.00 41.03 196 CYS A O 1
#

Solvent-accessible surface area (backbone atoms only — not comparable to full-atom values): 10862 Å² total; per-residue (Å²): 110,67,74,58,51,53,53,50,49,52,49,50,52,54,47,49,53,45,49,53,52,46,54,55,49,48,57,52,45,53,52,42,51,51,53,47,49,58,52,56,70,42,46,65,58,57,67,41,66,80,76,41,65,83,55,57,75,46,85,62,49,52,58,54,52,51,50,53,51,49,60,49,45,54,52,41,52,53,54,44,52,52,47,50,53,50,51,50,52,42,36,52,50,34,44,47,53,32,51,53,54,53,44,66,55,60,74,49,103,56,71,69,49,74,66,66,32,61,51,63,64,85,82,48,57,26,58,50,58,58,53,52,42,38,45,50,55,28,52,24,49,43,53,40,45,50,53,54,51,51,52,61,70,66,63,52,93,80,59,52,70,66,59,52,51,52,49,50,49,52,65,70,66,35,83,48,60,53,65,68,59,55,50,49,46,49,43,46,70,41,48,73,75,70,79,112

Sequence (196 aa):
MEAMLKKFQQKYRTAREEMNRWDELQTQFLKQFMNTLSVIERLPVLGDKNNYGGLAKVPGITNALLGKQMESLERLFYSMNETIKGFHRIVTSLEKIMRDGNQFLKGGSMQLSKQQMQLRVGIRPTLSQCVDGLRTLYEMHHSEYLVKSSAVSALSLKSSANDMRALHQLLADQPNIPKDEVQFIFNIIFPEDICC

Nearest PDB structures (foldseek):
  8rhn-assembly1_B  TM=8.612E-01  e=9.267E-05  Homo sapiens
  8cih-assembly1_A  TM=8.111E-01  e=4.723E-04  Homo sapiens
  8cih-assembly2_B  TM=8.260E-01  e=8.364E-03  Homo sapiens

pLDDT: mean 91.08, std 9.31, range [41.03, 98.69]

Foldseek 3Di:
DVVLLVVLLVLVVVLVVLVVLVVVLLVVLLVLLVVLLVLLVCLVVLQDLVNQVVCSPPPCSSVVVNVVSVVVNVVSLVVNVVSLVSLVVSLVSLVVSLVVLVCVCVVDPDNDDPCQQCDDDPLAAGSVLSNVLSVLSSVLSVVLSVLSVVLSVPDDSPDDSVVSVVSSVCNSVSVSCPPVSNVVSVCNSCVVVVPD

Secondary structure (DSSP, 8-state):
-HHHHHHHHHHHHHHHHHHHHHHHHHHHHHHHHHHHHHHHHHHHHHH-GGGGGGGGGSTTHHHHHHHHHHHHHHHHHHHHHHHHHHHHHHHHHHHHHHHHHHHHHHSSS-PPPHHHHH---TTPPPHHHHHHHHHHHHHHHHHHHHHHHHHHHH--TT--HHHHHHHHHHHHH-TTS-HHHHHHHHHHH-GGGT--

Radius of gyration: 23.91 Å; Cα contacts (8 Å, |Δi|>4): 131; chains: 1; bounding box: 58×22×78 Å

Mean predicted aligned error: 5.67 Å

Organism: Aristolochia fimbriata (NCBI:txid158543)